Protein AF-A0A4Q2DBH5-F1 (afdb_monomer_lite)

Radius of gyration: 25.38 Å; chains: 1; bounding box: 57×53×92 Å

pLDDT: mean 76.86, std 16.26, range [38.44, 97.62]

Secondary structure (DSSP, 8-state):
-------PPPP-HHHHHHHHHHHHHHHHHHHH---HHHHHHHHHHHHHHHHHHHHH---S-HHHHHHHHHHHHHHHHHHIIIIIIHHHHS-HHHH-----------------------------------TTTS-HHHHHHHHHHHHHSS--TT------PPP-SHHHHHHHHHHHHHHHHHHHHHHHHHHHHHHHHHHHHHSSS--SHHHHHHHHHHHHHHHHHHHHHHHHTT----HHHHHHHHHHHHHHHHHHHHHHHHHHHHHTTTTTTT----HHHHHHHHHGGGTTT--

Sequence (295 aa):
MPTMKNERIPTNDNLQIPIVVSILVLSILGLAVRPPLLRKVIFATILFLSYFWLWKTQSDNLVKDYSLGLWVATNVFCLNDFVGLCAWDGDVQKAVARKRKSKKVTGRNGRGEHERKEEDGKEGLEEKEEIWIQPFASRLRWAFELWNAKRGVGWEHEAFLAPNEEKDILNARHKAVRAFINLYTAFFISATIHYLGDYAVLKDWTGGSMIFFMLQPVAITFEILVLRIVRATGIRVPRWLAKAAGYTWVLVWFTATLPTWVEPVVRAGFMEDGWHGPVVLWFAEKLRPAAAKWE

Structure (mmCIF, N/CA/C/O backbone):
data_AF-A0A4Q2DBH5-F1
#
_entry.id   AF-A0A4Q2DBH5-F1
#
loop_
_atom_site.group_PDB
_atom_site.id
_atom_site.type_symbol
_atom_site.label_atom_id
_atom_site.label_alt_id
_atom_site.label_comp_id
_atom_site.label_asym_id
_atom_site.label_entity_id
_atom_site.label_seq_id
_atom_site.pdbx_PDB_ins_code
_atom_site.Cartn_x
_atom_site.Cartn_y
_atom_site.Cartn_z
_atom_site.occupancy
_atom_site.B_iso_or_equiv
_atom_site.auth_seq_id
_atom_site.auth_comp_id
_atom_site.auth_asym_id
_atom_site.auth_atom_id
_atom_site.pdbx_PDB_model_num
ATOM 1 N N . MET A 1 1 ? 7.885 -1.831 -39.463 1.00 43.72 1 MET A N 1
ATOM 2 C CA . MET A 1 1 ? 8.075 -0.544 -38.760 1.00 43.72 1 MET A CA 1
ATOM 3 C C . MET A 1 1 ? 9.535 -0.436 -38.352 1.00 43.72 1 MET A C 1
ATOM 5 O O . MET A 1 1 ? 10.063 -1.443 -37.893 1.00 43.72 1 MET A O 1
ATOM 9 N N . PRO A 1 2 ? 10.203 0.710 -38.549 1.00 43.25 2 PRO A N 1
ATOM 10 C CA . PRO A 1 2 ? 11.578 0.886 -38.106 1.00 43.25 2 PRO A CA 1
ATOM 11 C C . PRO A 1 2 ? 11.598 0.874 -36.578 1.00 43.25 2 PRO A C 1
ATOM 13 O O . PRO A 1 2 ? 10.925 1.679 -35.938 1.00 43.25 2 PRO A O 1
ATOM 16 N N . THR A 1 3 ? 12.354 -0.047 -35.993 1.00 51.03 3 THR A N 1
ATOM 17 C CA . THR A 1 3 ? 12.680 -0.027 -34.569 1.00 51.03 3 THR A CA 1
ATOM 18 C C . THR A 1 3 ? 13.490 1.239 -34.312 1.00 51.03 3 THR A C 1
ATOM 20 O O . THR A 1 3 ? 14.664 1.294 -34.690 1.00 51.03 3 THR A O 1
ATOM 23 N N . MET A 1 4 ? 12.879 2.278 -33.730 1.00 44.59 4 MET A N 1
ATOM 24 C CA . MET A 1 4 ? 13.653 3.395 -33.191 1.00 44.59 4 MET A CA 1
ATOM 25 C C . MET A 1 4 ? 14.650 2.794 -32.204 1.00 44.59 4 MET A C 1
ATOM 27 O O . MET A 1 4 ? 14.257 2.264 -31.164 1.00 44.59 4 MET A O 1
ATOM 31 N N . LYS A 1 5 ? 15.938 2.826 -32.556 1.00 54.00 5 LYS A N 1
ATOM 32 C CA . LYS A 1 5 ? 17.011 2.552 -31.607 1.00 54.00 5 LYS A CA 1
ATOM 33 C C . LYS A 1 5 ? 16.954 3.685 -30.598 1.00 54.00 5 LYS A C 1
ATOM 35 O O . LYS A 1 5 ? 17.452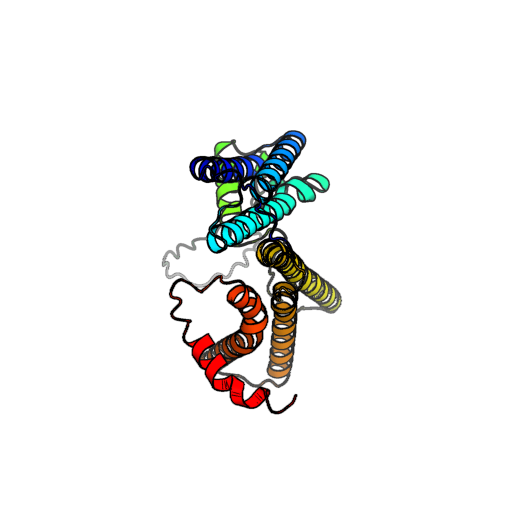 4.774 -30.850 1.00 54.00 5 LYS A O 1
ATOM 40 N N . ASN A 1 6 ? 16.224 3.445 -29.519 1.00 60.66 6 ASN A N 1
ATOM 41 C CA . ASN A 1 6 ? 16.123 4.366 -28.410 1.00 60.66 6 ASN A CA 1
ATOM 42 C C . ASN A 1 6 ? 17.529 4.414 -27.803 1.00 60.66 6 ASN A C 1
ATOM 44 O O . ASN A 1 6 ? 17.948 3.445 -27.169 1.00 60.66 6 ASN A O 1
ATOM 48 N N . GLU A 1 7 ? 18.284 5.477 -28.085 1.00 60.31 7 GLU A N 1
ATOM 49 C CA . GLU A 1 7 ? 19.565 5.762 -27.436 1.00 60.31 7 GLU A CA 1
ATOM 50 C C . GLU A 1 7 ? 19.284 6.039 -25.957 1.00 60.31 7 GLU A C 1
ATOM 52 O O . GLU A 1 7 ? 19.167 7.178 -25.506 1.00 60.31 7 GLU A O 1
ATOM 57 N N . ARG A 1 8 ? 19.080 4.965 -25.191 1.00 60.94 8 ARG A N 1
ATOM 58 C CA . ARG A 1 8 ? 18.978 5.049 -23.743 1.00 60.94 8 ARG A CA 1
ATOM 59 C C . ARG A 1 8 ? 20.362 5.385 -23.216 1.00 60.94 8 ARG A C 1
ATOM 61 O O . ARG A 1 8 ? 21.328 4.666 -23.459 1.00 60.94 8 ARG A O 1
ATOM 68 N N . ILE A 1 9 ? 20.438 6.508 -22.511 1.00 65.69 9 ILE A N 1
ATOM 69 C CA . ILE A 1 9 ? 21.620 6.899 -21.749 1.00 65.69 9 ILE A CA 1
ATOM 70 C C . ILE A 1 9 ? 21.913 5.749 -20.774 1.00 65.69 9 ILE A C 1
ATOM 72 O O . ILE A 1 9 ? 20.991 5.351 -20.056 1.00 65.69 9 ILE A O 1
ATOM 76 N N . PRO A 1 10 ? 23.143 5.204 -20.739 1.00 67.12 10 PRO A N 1
ATOM 77 C CA . PRO A 1 10 ? 23.483 4.115 -19.835 1.00 67.12 10 PRO A CA 1
ATOM 78 C C . PRO A 1 10 ? 23.146 4.522 -18.402 1.00 67.12 10 PRO A C 1
ATOM 80 O O . PRO A 1 10 ? 23.590 5.567 -17.913 1.00 67.12 10 PRO A O 1
ATOM 83 N N . THR A 1 11 ? 22.319 3.718 -17.738 1.00 65.38 11 THR A N 1
ATOM 84 C CA . THR A 1 11 ? 21.906 4.006 -16.371 1.00 65.38 11 THR A CA 1
ATOM 85 C C . THR A 1 11 ? 23.089 3.926 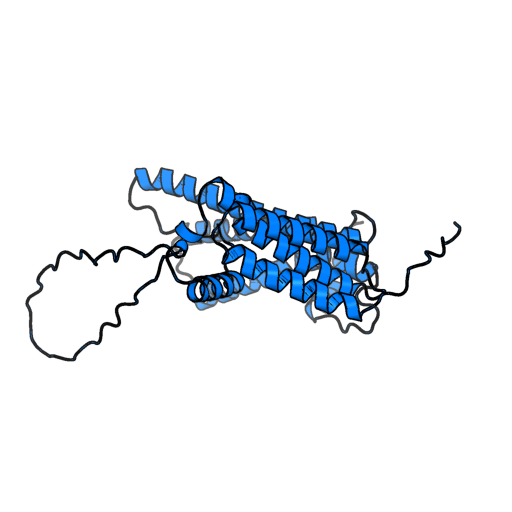-15.434 1.00 65.38 11 THR A C 1
ATOM 87 O O . THR A 1 11 ? 23.723 2.885 -15.284 1.00 65.38 11 THR A O 1
ATOM 90 N N . ASN A 1 12 ? 23.361 5.032 -14.749 1.00 77.31 12 ASN A N 1
ATOM 91 C CA . ASN A 1 12 ? 24.286 5.027 -13.634 1.00 77.31 12 ASN A CA 1
ATOM 92 C C . ASN A 1 12 ? 23.566 4.442 -12.413 1.00 77.31 12 ASN A C 1
ATOM 94 O O . ASN A 1 12 ? 22.934 5.177 -11.650 1.00 77.31 12 ASN A O 1
ATOM 98 N N . ASP A 1 13 ? 23.656 3.123 -12.232 1.00 78.06 13 ASP A N 1
ATOM 99 C CA . ASP A 1 13 ? 23.094 2.413 -11.073 1.00 78.06 13 ASP A CA 1
ATOM 100 C C . ASP A 1 13 ? 23.518 3.041 -9.733 1.00 78.06 13 ASP A C 1
ATOM 102 O O . ASP A 1 13 ? 22.760 3.015 -8.760 1.00 78.06 13 ASP A O 1
ATOM 106 N N . ASN A 1 14 ? 24.681 3.704 -9.694 1.00 83.56 14 ASN A N 1
ATOM 107 C CA . ASN A 1 14 ? 25.170 4.393 -8.501 1.00 83.56 14 ASN A CA 1
ATOM 108 C C . ASN A 1 14 ? 24.299 5.588 -8.084 1.00 83.56 14 ASN A C 1
ATOM 110 O O . ASN A 1 14 ? 24.391 6.023 -6.939 1.00 83.56 14 ASN A O 1
ATOM 114 N N . LEU A 1 15 ? 23.455 6.131 -8.972 1.00 85.69 15 LEU A N 1
ATOM 115 C CA . LEU A 1 15 ? 22.587 7.270 -8.657 1.00 85.69 15 LEU A CA 1
ATOM 116 C C . LEU A 1 15 ? 21.257 6.846 -8.013 1.00 85.69 15 LEU A C 1
ATOM 118 O O . LEU A 1 15 ? 20.643 7.635 -7.295 1.00 85.69 15 LEU A O 1
ATOM 122 N N . GLN A 1 16 ? 20.818 5.599 -8.210 1.00 84.62 16 GLN A N 1
ATOM 123 C CA . GLN A 1 16 ? 19.524 5.140 -7.699 1.00 84.62 16 GLN A CA 1
ATOM 124 C C . GLN A 1 16 ? 19.503 5.050 -6.166 1.00 84.62 16 GLN A C 1
ATOM 126 O O . GLN A 1 16 ? 18.556 5.524 -5.538 1.00 84.62 16 GLN A O 1
ATOM 131 N N . ILE A 1 17 ? 20.556 4.496 -5.554 1.00 87.31 17 ILE A N 1
ATOM 132 C CA . ILE A 1 17 ? 20.636 4.327 -4.093 1.00 87.31 17 ILE A CA 1
ATOM 133 C C . ILE A 1 17 ? 20.592 5.688 -3.364 1.00 87.31 17 ILE A C 1
ATOM 135 O O . ILE A 1 17 ? 19.747 5.847 -2.480 1.00 87.31 17 ILE A O 1
ATOM 139 N N . PRO A 1 18 ? 21.409 6.701 -3.727 1.00 91.94 18 PRO A N 1
ATOM 140 C CA . PRO A 1 18 ? 21.346 8.025 -3.107 1.00 91.94 18 PRO A CA 1
ATOM 141 C C . PRO A 1 18 ? 19.975 8.696 -3.205 1.00 91.94 18 PRO A C 1
ATOM 143 O O . PRO A 1 18 ? 19.539 9.325 -2.240 1.00 91.94 18 PRO A O 1
ATOM 146 N N . ILE A 1 19 ? 19.277 8.559 -4.338 1.00 90.06 19 ILE A N 1
ATOM 147 C CA . ILE A 1 19 ? 17.936 9.133 -4.508 1.00 90.06 19 ILE A CA 1
ATOM 148 C C . ILE A 1 19 ? 16.941 8.464 -3.554 1.00 90.06 19 ILE A C 1
ATOM 150 O O . ILE A 1 19 ? 16.236 9.164 -2.828 1.00 90.06 19 ILE A O 1
ATOM 154 N N . VAL A 1 20 ? 16.922 7.128 -3.497 1.00 89.62 20 VAL A N 1
ATOM 155 C CA . VAL A 1 20 ? 16.036 6.368 -2.596 1.00 89.62 20 VAL A CA 1
ATOM 156 C C . VAL A 1 20 ? 16.297 6.732 -1.133 1.00 89.62 20 VAL A C 1
ATOM 158 O O . VAL A 1 20 ? 15.360 7.017 -0.385 1.00 89.62 20 VAL A O 1
ATOM 161 N N . VAL A 1 21 ? 17.569 6.800 -0.729 1.00 91.50 21 VAL A N 1
ATOM 162 C CA . VAL A 1 21 ? 17.959 7.210 0.629 1.00 91.50 21 VAL A CA 1
ATOM 163 C C . VAL A 1 21 ? 17.516 8.646 0.917 1.00 91.50 21 VAL A C 1
ATOM 165 O O . VAL A 1 21 ? 16.992 8.916 1.996 1.00 91.50 21 VAL A O 1
ATOM 168 N N . SER A 1 22 ? 17.658 9.559 -0.048 1.00 94.19 22 SER A N 1
ATOM 169 C CA . SER A 1 22 ? 17.229 10.956 0.099 1.00 94.19 22 SER A CA 1
ATOM 170 C C . SER A 1 22 ? 15.719 11.065 0.282 1.00 94.19 22 SER A C 1
ATOM 172 O O . SER A 1 22 ? 15.269 11.764 1.186 1.00 94.19 22 SER A O 1
ATOM 174 N N . ILE A 1 23 ? 14.937 10.337 -0.522 1.00 93.31 23 ILE A N 1
ATOM 175 C CA . ILE A 1 23 ? 13.478 10.264 -0.381 1.00 93.31 23 ILE A CA 1
ATOM 176 C C . ILE A 1 23 ? 13.120 9.761 1.018 1.00 93.31 23 ILE A C 1
ATOM 178 O O . ILE A 1 23 ? 12.336 10.413 1.703 1.00 93.31 23 ILE A O 1
ATOM 182 N N . LEU A 1 24 ? 13.730 8.671 1.491 1.00 92.31 24 LEU A N 1
ATOM 183 C CA . LEU A 1 24 ? 13.445 8.109 2.815 1.00 92.31 24 LEU A CA 1
ATOM 184 C C . LEU A 1 24 ? 13.775 9.090 3.953 1.00 92.31 24 LEU A C 1
ATOM 186 O O . LEU A 1 24 ? 12.965 9.300 4.857 1.00 92.31 24 LEU A O 1
ATOM 190 N N . VAL A 1 25 ? 14.949 9.722 3.906 1.00 93.44 25 VAL A N 1
ATOM 191 C CA . VAL A 1 25 ? 15.373 10.699 4.920 1.00 93.44 25 VAL A CA 1
ATOM 192 C C . VAL A 1 25 ? 14.436 11.904 4.929 1.00 93.44 25 VAL A C 1
ATOM 194 O O . VAL A 1 25 ? 13.960 12.305 5.993 1.00 93.44 25 VAL A O 1
ATOM 197 N N . LEU A 1 26 ? 14.114 12.452 3.755 1.00 94.00 26 LEU A N 1
ATOM 198 C CA . LEU A 1 26 ? 13.174 13.562 3.620 1.00 94.00 26 LEU A CA 1
ATOM 199 C C . LEU A 1 26 ? 11.767 13.175 4.090 1.00 94.00 26 LEU A C 1
ATOM 201 O O . LEU A 1 26 ? 11.099 13.999 4.707 1.00 94.00 26 LEU A O 1
ATOM 205 N N . SER A 1 27 ? 11.341 11.929 3.873 1.00 91.81 27 SER A N 1
ATOM 206 C CA . SER A 1 27 ? 10.055 11.403 4.346 1.00 91.81 27 SER A CA 1
ATOM 207 C C . SER A 1 27 ? 9.958 11.483 5.870 1.00 91.81 27 SER A C 1
ATOM 209 O O . SER A 1 27 ? 9.033 12.082 6.418 1.00 91.81 27 SER A O 1
ATOM 211 N N . ILE A 1 28 ? 10.963 10.948 6.569 1.00 91.44 28 ILE A N 1
ATOM 212 C CA . ILE A 1 28 ? 11.016 10.943 8.037 1.00 91.44 28 ILE A CA 1
ATOM 213 C C . ILE A 1 28 ? 11.153 12.376 8.581 1.00 91.44 28 ILE A C 1
ATOM 215 O O . ILE A 1 28 ? 10.485 12.746 9.550 1.00 91.44 28 ILE A O 1
ATOM 219 N N . LEU A 1 29 ? 11.978 13.214 7.944 1.00 92.62 29 LEU A N 1
ATOM 220 C CA . LEU A 1 29 ? 12.131 14.622 8.322 1.00 92.62 29 LEU A CA 1
ATOM 221 C C . LEU A 1 29 ? 10.833 15.414 8.128 1.00 92.62 29 LEU A C 1
ATOM 223 O O . LEU A 1 29 ? 10.458 16.186 9.011 1.00 92.62 29 LEU A O 1
ATOM 227 N N . GLY A 1 30 ? 10.118 15.195 7.024 1.00 89.44 30 GLY A N 1
ATOM 228 C CA . GLY A 1 30 ? 8.836 15.836 6.729 1.00 89.44 30 GLY A CA 1
ATOM 229 C C . GLY A 1 30 ? 7.778 15.565 7.799 1.00 89.44 30 GLY A C 1
ATOM 230 O O . GLY A 1 30 ? 6.970 16.437 8.102 1.00 89.44 30 GLY A O 1
ATOM 231 N N . LEU A 1 31 ? 7.829 14.405 8.452 1.00 88.25 31 LEU A N 1
ATOM 232 C CA . LEU A 1 31 ? 6.955 14.084 9.583 1.00 88.25 31 LEU A CA 1
ATOM 233 C C . LEU A 1 31 ? 7.391 14.775 10.890 1.00 88.25 31 LEU A C 1
ATOM 235 O O . LEU A 1 31 ? 6.548 15.169 11.696 1.00 88.25 31 LEU A O 1
ATOM 239 N N . ALA A 1 32 ? 8.697 14.942 11.117 1.00 89.50 32 ALA A N 1
ATOM 240 C CA . ALA A 1 32 ? 9.249 15.446 12.380 1.00 89.50 32 ALA A CA 1
ATOM 241 C C . ALA A 1 32 ? 9.340 16.986 12.475 1.00 89.50 32 ALA A C 1
ATOM 243 O O . ALA A 1 32 ? 9.436 17.548 13.576 1.00 89.50 32 ALA A O 1
ATOM 244 N N . VAL A 1 33 ? 9.351 17.686 11.341 1.00 91.38 33 VAL A N 1
ATOM 245 C CA . VAL A 1 33 ? 9.524 19.143 11.257 1.00 91.38 33 VAL A CA 1
ATOM 246 C C . VAL A 1 33 ? 8.259 19.896 11.699 1.00 91.38 33 VAL A C 1
ATOM 248 O O . VAL A 1 33 ? 7.149 19.551 11.306 1.00 91.38 33 VAL A O 1
ATOM 251 N N . ARG A 1 34 ? 8.423 20.958 12.508 1.00 86.62 34 ARG A N 1
ATOM 252 C CA . ARG A 1 34 ? 7.299 21.759 13.040 1.00 86.62 34 ARG A CA 1
ATOM 253 C C . ARG A 1 34 ? 6.656 22.673 11.992 1.00 86.62 34 ARG A C 1
ATOM 255 O O . ARG A 1 34 ? 5.440 22.579 11.809 1.00 86.62 34 ARG A O 1
ATOM 262 N N . PRO A 1 35 ? 7.407 23.571 11.312 1.00 88.00 35 PRO A N 1
ATOM 263 C CA . PRO A 1 35 ? 6.766 24.583 10.488 1.00 88.00 35 PRO A CA 1
ATOM 264 C C . PRO A 1 35 ? 5.991 23.920 9.342 1.00 88.00 35 PRO A C 1
ATOM 266 O O . PRO A 1 35 ? 6.586 23.164 8.566 1.00 88.00 35 PRO A O 1
ATOM 269 N N . PRO A 1 36 ? 4.680 24.183 9.206 1.00 84.94 36 PRO A N 1
ATOM 270 C CA . PRO A 1 36 ? 3.864 23.572 8.159 1.00 84.94 36 PRO A CA 1
ATOM 271 C C . PRO A 1 36 ? 4.355 23.954 6.757 1.00 84.94 36 PRO A C 1
ATOM 273 O O . PRO A 1 36 ? 4.277 23.149 5.835 1.00 84.94 36 PRO A O 1
ATOM 276 N N . LEU A 1 37 ? 4.938 25.146 6.595 1.00 88.56 37 LEU A N 1
ATOM 277 C CA . LEU A 1 37 ? 5.540 25.557 5.328 1.00 88.56 37 LEU A CA 1
ATOM 278 C C . LEU A 1 37 ? 6.749 24.686 4.953 1.00 88.56 37 LEU A C 1
ATOM 280 O O . LEU A 1 37 ? 6.839 24.223 3.820 1.00 88.56 37 LEU A O 1
ATOM 284 N N . LEU A 1 38 ? 7.649 24.412 5.904 1.00 90.31 38 LEU A N 1
ATOM 285 C CA . LEU A 1 38 ? 8.842 23.600 5.644 1.00 90.31 38 LEU A CA 1
ATOM 286 C C . LEU A 1 38 ? 8.468 22.155 5.291 1.00 90.31 38 LEU A C 1
ATOM 288 O O . LEU A 1 38 ? 9.082 21.554 4.418 1.00 90.31 38 LEU A O 1
ATOM 292 N N . ARG A 1 39 ? 7.402 21.630 5.899 1.00 89.06 39 ARG A N 1
ATOM 293 C CA . ARG A 1 39 ? 6.802 20.343 5.534 1.00 89.06 39 ARG A CA 1
ATOM 294 C C . ARG A 1 39 ? 6.350 20.290 4.072 1.00 89.06 39 ARG A C 1
ATOM 296 O O . ARG A 1 39 ? 6.704 19.350 3.367 1.00 89.06 39 ARG A O 1
ATOM 303 N N . LYS A 1 40 ? 5.652 21.324 3.593 1.00 88.25 40 LYS A N 1
ATOM 304 C CA . LYS A 1 40 ? 5.228 21.434 2.184 1.00 88.25 40 LYS A CA 1
ATOM 305 C C . LYS A 1 40 ? 6.417 21.507 1.227 1.00 88.25 40 LYS A C 1
ATOM 307 O O . LYS A 1 40 ? 6.397 20.852 0.191 1.00 88.25 40 LYS A O 1
ATOM 312 N N . VAL A 1 41 ? 7.462 22.255 1.589 1.00 93.00 41 VAL A N 1
ATOM 313 C CA . VAL A 1 41 ? 8.702 22.328 0.798 1.00 93.00 41 VAL A CA 1
ATOM 314 C C . VAL A 1 41 ? 9.378 20.959 0.727 1.00 93.00 41 VAL A C 1
ATOM 316 O O . VAL A 1 41 ? 9.708 20.505 -0.363 1.00 93.00 41 VAL A O 1
ATOM 319 N N . ILE A 1 42 ? 9.523 20.265 1.861 1.00 92.06 42 ILE A N 1
ATOM 320 C CA . ILE A 1 42 ? 10.075 18.903 1.905 1.00 92.06 42 ILE A CA 1
ATOM 321 C C . ILE A 1 42 ? 9.251 17.958 1.019 1.00 92.06 42 ILE A C 1
ATOM 323 O O . ILE A 1 42 ? 9.824 17.213 0.228 1.00 92.06 42 ILE A O 1
ATOM 327 N N . PHE A 1 43 ? 7.920 18.017 1.097 1.00 92.44 43 PHE A N 1
ATOM 328 C CA . PHE A 1 43 ? 7.042 17.191 0.269 1.00 92.44 43 PHE A CA 1
ATOM 329 C C . PHE A 1 43 ? 7.189 17.486 -1.230 1.00 92.44 43 PHE A C 1
ATOM 331 O O . PHE A 1 43 ? 7.315 16.555 -2.023 1.00 92.44 43 PHE A O 1
ATOM 338 N N . ALA A 1 44 ? 7.251 18.760 -1.627 1.00 93.06 44 ALA A N 1
ATOM 339 C CA . ALA A 1 44 ? 7.497 19.147 -3.015 1.00 93.06 44 ALA A CA 1
ATOM 340 C C . ALA A 1 44 ? 8.849 18.615 -3.529 1.00 93.06 44 ALA A C 1
ATOM 342 O O . ALA A 1 44 ? 8.925 18.106 -4.647 1.00 93.06 44 ALA A O 1
ATOM 343 N N . THR A 1 45 ? 9.896 18.650 -2.697 1.00 94.19 45 THR A N 1
ATOM 344 C CA . THR A 1 45 ? 11.201 18.052 -3.021 1.00 94.19 45 THR A CA 1
ATOM 345 C C . THR A 1 45 ? 11.099 16.539 -3.213 1.00 94.19 45 THR A C 1
ATOM 347 O O . THR A 1 45 ? 11.665 16.005 -4.164 1.00 94.19 45 THR A O 1
ATOM 350 N N . ILE A 1 46 ? 10.351 15.836 -2.356 1.00 93.56 46 ILE A N 1
ATOM 351 C CA . ILE A 1 46 ? 10.125 14.389 -2.493 1.00 93.56 46 ILE A CA 1
ATOM 352 C C . ILE A 1 46 ? 9.387 14.074 -3.796 1.00 93.56 46 ILE A C 1
ATOM 354 O O . ILE A 1 46 ? 9.800 13.160 -4.508 1.00 93.56 46 ILE A O 1
ATOM 358 N N . LEU A 1 47 ? 8.349 14.840 -4.147 1.00 92.12 47 LEU A N 1
ATOM 359 C CA . LEU A 1 47 ? 7.631 14.684 -5.416 1.00 92.12 47 LEU A CA 1
ATOM 360 C C . LEU A 1 47 ? 8.552 14.888 -6.619 1.00 92.12 47 LEU A C 1
ATOM 362 O O . LEU A 1 47 ? 8.525 14.089 -7.552 1.00 92.12 47 LEU A O 1
ATOM 366 N N . PHE A 1 48 ? 9.396 15.920 -6.583 1.00 94.25 48 PHE A N 1
ATOM 367 C CA . PHE A 1 48 ? 10.358 16.181 -7.646 1.00 94.25 48 PHE A CA 1
ATOM 368 C C . PHE A 1 48 ? 11.372 15.040 -7.801 1.00 94.25 48 PHE A C 1
ATOM 370 O O . PHE A 1 48 ? 11.571 14.555 -8.913 1.00 94.25 48 PHE A O 1
ATOM 377 N N . LEU A 1 49 ? 11.973 14.567 -6.701 1.00 93.00 49 LEU A N 1
ATOM 378 C CA . LEU A 1 49 ? 12.913 13.439 -6.722 1.00 93.00 49 LEU A CA 1
ATOM 379 C C . LEU A 1 49 ? 12.245 12.153 -7.219 1.00 93.00 49 LEU A C 1
ATOM 381 O O . LEU A 1 49 ? 12.825 11.433 -8.027 1.00 93.00 49 LEU A O 1
ATOM 385 N N . SER A 1 50 ? 11.011 11.904 -6.782 1.00 91.25 50 SER A N 1
ATOM 386 C CA . SER A 1 50 ? 10.198 10.763 -7.209 1.00 91.25 50 SER A CA 1
ATOM 387 C C . SER A 1 50 ? 9.928 10.804 -8.714 1.00 91.25 50 SER A C 1
ATOM 389 O O . SER A 1 50 ? 10.162 9.821 -9.412 1.00 91.25 50 SER A O 1
ATOM 391 N N . TYR A 1 51 ? 9.500 11.959 -9.230 1.00 90.50 51 TYR A N 1
ATOM 392 C CA . TYR A 1 51 ? 9.272 12.180 -10.659 1.00 90.50 51 TYR A CA 1
ATOM 393 C C . TYR A 1 51 ? 10.557 12.015 -11.475 1.00 90.50 51 TYR A C 1
ATOM 395 O O . TYR A 1 51 ? 10.569 11.299 -12.478 1.00 90.50 51 TYR A O 1
ATOM 403 N N . PHE A 1 52 ? 11.641 12.666 -11.041 1.00 89.50 52 PHE A N 1
ATOM 404 C CA . PHE A 1 52 ? 12.936 12.589 -11.707 1.00 89.50 52 PHE A CA 1
ATOM 405 C C . PHE A 1 52 ? 13.394 11.138 -11.812 1.00 89.50 52 PHE A C 1
ATOM 407 O O . PHE A 1 52 ? 13.784 10.686 -12.881 1.00 89.50 52 PHE A O 1
ATOM 414 N N . TRP A 1 53 ? 13.285 10.385 -10.727 1.00 85.75 53 TRP A N 1
ATOM 415 C CA . TRP A 1 53 ? 13.715 9.000 -10.690 1.00 85.75 53 TRP A CA 1
ATOM 416 C C . TRP A 1 53 ? 12.873 8.090 -11.591 1.00 85.75 53 TRP A C 1
ATOM 418 O O . TRP A 1 53 ? 13.433 7.407 -12.454 1.00 85.75 53 TRP A O 1
ATOM 428 N N . LEU A 1 54 ? 11.541 8.161 -11.480 1.00 83.81 54 LEU A N 1
ATOM 429 C CA . LEU A 1 54 ? 10.610 7.369 -12.294 1.00 83.81 54 LEU A CA 1
ATOM 430 C C . LEU A 1 54 ? 10.820 7.561 -13.802 1.00 83.81 54 LEU A C 1
ATOM 432 O O . LEU A 1 54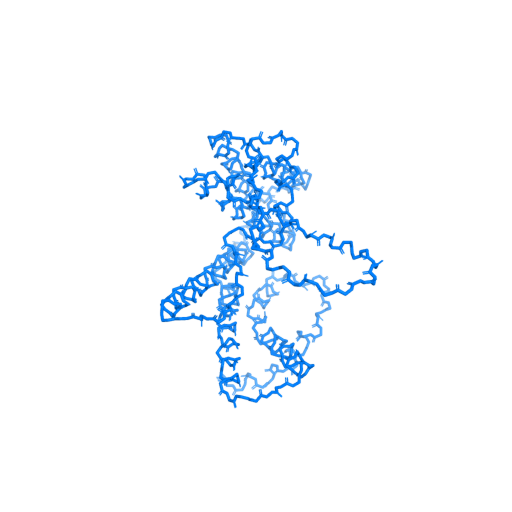 ? 10.628 6.618 -14.570 1.00 83.81 54 LEU A O 1
ATOM 436 N N . TRP A 1 55 ? 11.222 8.763 -14.231 1.00 83.56 55 TRP A N 1
ATOM 437 C CA . TRP A 1 55 ? 11.345 9.091 -15.654 1.00 83.56 55 TRP A CA 1
ATOM 438 C C . TRP A 1 55 ? 12.761 9.210 -16.200 1.00 83.56 55 TRP A C 1
ATOM 440 O O . TRP A 1 55 ? 12.935 9.138 -17.416 1.00 83.56 55 TRP A O 1
ATOM 450 N N . LYS A 1 56 ? 13.772 9.421 -15.356 1.00 84.75 56 LYS A N 1
ATOM 451 C CA . LYS A 1 56 ? 15.157 9.658 -15.799 1.00 84.75 56 LYS A CA 1
ATOM 452 C C . LYS A 1 56 ? 16.144 8.589 -15.352 1.00 84.75 56 LYS A C 1
ATOM 454 O O . LYS A 1 56 ? 17.290 8.648 -15.780 1.00 84.75 56 LYS A O 1
ATOM 459 N N . THR A 1 57 ? 15.730 7.620 -14.533 1.00 82.00 57 THR A N 1
ATOM 460 C CA . THR A 1 57 ? 16.641 6.587 -13.999 1.00 82.00 57 THR A CA 1
ATOM 461 C C . THR A 1 57 ? 16.167 5.147 -14.220 1.00 82.00 57 THR A C 1
ATOM 463 O O . THR A 1 57 ? 16.611 4.249 -13.506 1.00 82.00 57 THR A O 1
ATOM 466 N N . GLN A 1 58 ? 15.289 4.933 -15.207 1.00 80.81 58 GLN A N 1
ATOM 467 C CA . GLN A 1 58 ? 14.815 3.602 -15.616 1.00 80.81 58 GLN A CA 1
ATOM 468 C C . GLN A 1 58 ? 15.980 2.741 -16.091 1.00 80.81 58 GLN A C 1
ATOM 470 O O . GLN A 1 58 ? 16.692 3.157 -17.004 1.00 80.81 58 GLN A O 1
ATOM 475 N N . SER A 1 59 ? 16.165 1.579 -15.473 1.00 82.44 59 SER A N 1
ATOM 476 C CA . SER A 1 59 ? 17.187 0.602 -15.840 1.00 82.44 59 SER A CA 1
ATOM 477 C C . SER A 1 59 ? 16.692 -0.351 -16.930 1.00 82.44 59 SER A C 1
ATOM 479 O O . SER A 1 59 ? 15.522 -0.354 -17.308 1.00 82.44 59 SER A O 1
ATOM 481 N N . ASP A 1 60 ? 17.583 -1.202 -17.435 1.00 82.12 60 ASP A N 1
ATOM 482 C CA . ASP A 1 60 ? 17.184 -2.305 -18.319 1.00 82.12 60 ASP A CA 1
ATOM 483 C C . ASP A 1 60 ? 16.567 -3.485 -17.537 1.00 82.12 60 ASP A C 1
ATOM 485 O O . ASP A 1 60 ? 16.133 -4.469 -18.131 1.00 82.12 60 ASP A O 1
ATOM 489 N N . ASN A 1 61 ? 16.487 -3.392 -16.202 1.00 82.88 61 ASN A N 1
ATOM 490 C CA . ASN A 1 61 ? 15.851 -4.393 -15.353 1.00 82.88 61 ASN A CA 1
ATOM 491 C C . ASN A 1 61 ? 14.420 -3.965 -14.987 1.00 82.88 61 ASN A C 1
ATOM 493 O O . ASN A 1 61 ? 14.183 -3.202 -14.048 1.00 82.88 61 ASN A O 1
ATOM 497 N N . LEU A 1 62 ? 13.454 -4.521 -15.714 1.00 77.44 62 LEU A N 1
ATOM 498 C CA . LEU A 1 62 ? 12.028 -4.226 -15.574 1.00 77.44 62 LEU A CA 1
ATOM 499 C C . LEU A 1 62 ? 11.478 -4.517 -14.167 1.00 77.44 62 LEU A C 1
ATOM 501 O O . LEU A 1 62 ? 10.676 -3.748 -13.634 1.00 77.44 62 LEU A O 1
ATOM 505 N N . VAL A 1 63 ? 11.928 -5.615 -13.550 1.00 77.38 63 VAL A N 1
ATOM 506 C CA . VAL A 1 63 ? 11.495 -6.043 -12.209 1.00 77.38 63 VAL A CA 1
ATOM 507 C C . VAL A 1 63 ? 11.941 -5.058 -11.147 1.00 77.38 63 VAL A C 1
ATOM 509 O O . VAL A 1 63 ? 11.158 -4.664 -10.271 1.00 77.38 63 VAL A O 1
ATOM 512 N N . LYS A 1 64 ? 13.205 -4.649 -11.248 1.00 81.75 64 LYS A N 1
ATOM 513 C CA . LYS A 1 64 ? 13.810 -3.634 -10.401 1.00 81.75 64 LYS A CA 1
ATOM 514 C C . LYS A 1 64 ? 13.023 -2.337 -10.538 1.00 81.75 64 LYS A C 1
ATOM 516 O O . LYS A 1 64 ? 12.520 -1.862 -9.527 1.00 81.75 64 LYS A O 1
ATOM 521 N N . ASP A 1 65 ? 12.825 -1.837 -11.755 1.00 81.12 65 ASP A N 1
ATOM 522 C CA . ASP A 1 65 ? 12.123 -0.578 -12.027 1.00 81.12 65 ASP A CA 1
ATOM 523 C C . ASP A 1 65 ? 10.666 -0.571 -11.538 1.00 81.12 65 ASP A C 1
ATOM 525 O O . ASP A 1 65 ? 10.230 0.406 -10.928 1.00 81.12 65 ASP A O 1
ATOM 529 N N . TYR A 1 66 ? 9.921 -1.664 -11.733 1.00 78.38 66 TYR A N 1
ATOM 530 C CA . TYR A 1 66 ? 8.549 -1.791 -11.230 1.00 78.38 66 TYR A CA 1
ATOM 531 C C . TYR A 1 66 ? 8.497 -1.764 -9.700 1.00 78.38 66 TYR A C 1
ATOM 533 O O . TYR A 1 66 ? 7.740 -0.992 -9.109 1.00 78.38 66 TYR A O 1
ATOM 541 N N . SER A 1 67 ? 9.329 -2.581 -9.046 1.00 80.75 67 SER A N 1
ATOM 542 C CA . SER A 1 67 ? 9.379 -2.676 -7.579 1.00 80.75 67 SER A CA 1
ATOM 543 C C . SER A 1 67 ? 9.752 -1.336 -6.949 1.00 80.75 67 SER A C 1
ATOM 545 O O . SER A 1 67 ? 9.175 -0.899 -5.952 1.00 80.75 67 SER A O 1
ATOM 547 N N . LEU A 1 68 ? 10.711 -0.668 -7.577 1.00 81.50 68 LEU A N 1
ATOM 548 C CA . LEU A 1 68 ? 11.179 0.658 -7.237 1.00 81.50 68 LEU A CA 1
ATOM 549 C C . LEU A 1 68 ? 10.071 1.708 -7.415 1.00 81.50 68 LEU A C 1
ATOM 551 O O . LEU A 1 68 ? 9.781 2.455 -6.476 1.00 81.50 68 LEU A O 1
ATOM 555 N N . GLY A 1 69 ? 9.393 1.729 -8.563 1.00 82.12 69 GLY A N 1
ATOM 556 C CA . GLY A 1 69 ? 8.289 2.650 -8.823 1.00 82.12 69 GLY A CA 1
ATOM 557 C C . GLY A 1 69 ? 7.125 2.476 -7.849 1.00 82.12 69 GLY A C 1
ATOM 558 O O . GLY A 1 69 ? 6.605 3.465 -7.325 1.00 82.12 69 GLY A O 1
ATOM 559 N N . LEU A 1 70 ? 6.783 1.229 -7.519 1.00 79.50 70 LEU A N 1
ATOM 560 C CA . LEU A 1 70 ? 5.778 0.901 -6.511 1.00 79.50 70 LEU A CA 1
ATOM 561 C C . LEU A 1 70 ? 6.174 1.417 -5.120 1.00 79.50 70 LEU A C 1
ATOM 563 O O . LEU A 1 70 ? 5.343 1.989 -4.406 1.00 79.50 70 LEU A O 1
ATOM 567 N N . TRP A 1 71 ? 7.444 1.255 -4.739 1.00 85.56 71 TRP A N 1
ATOM 568 C CA . TRP A 1 71 ? 7.964 1.767 -3.473 1.00 85.56 71 TRP A CA 1
ATOM 569 C C . TRP A 1 71 ? 7.870 3.296 -3.406 1.00 85.56 71 TRP A C 1
ATOM 571 O O . TRP A 1 71 ? 7.348 3.828 -2.424 1.00 85.56 71 TRP A O 1
ATOM 581 N N . VAL A 1 72 ? 8.297 4.009 -4.453 1.00 85.69 72 VAL A N 1
ATOM 582 C CA . VAL A 1 72 ? 8.213 5.479 -4.510 1.00 85.69 72 VAL A CA 1
ATOM 583 C C . VAL A 1 72 ? 6.772 5.965 -4.474 1.00 85.69 72 VAL A C 1
ATOM 585 O O . VAL A 1 72 ? 6.460 6.865 -3.695 1.00 85.69 72 VAL A O 1
ATOM 588 N N . ALA A 1 73 ? 5.877 5.354 -5.252 1.00 81.75 73 ALA A N 1
ATOM 589 C CA . ALA A 1 73 ? 4.465 5.707 -5.219 1.00 81.75 73 ALA A CA 1
ATOM 590 C C . ALA A 1 73 ? 3.897 5.525 -3.804 1.00 81.75 73 ALA A C 1
ATOM 592 O O . ALA A 1 73 ? 3.323 6.459 -3.250 1.00 81.75 73 ALA A O 1
ATOM 593 N N . THR A 1 74 ? 4.148 4.376 -3.170 1.00 79.88 74 THR A N 1
ATOM 594 C CA . THR A 1 74 ? 3.713 4.110 -1.789 1.00 79.88 74 THR A CA 1
ATOM 595 C C . THR A 1 74 ? 4.231 5.174 -0.818 1.00 79.88 74 THR A C 1
ATOM 597 O O . THR A 1 74 ? 3.454 5.711 -0.031 1.00 79.88 74 THR A O 1
ATOM 600 N N . ASN A 1 75 ? 5.513 5.548 -0.916 1.00 85.00 75 ASN A N 1
ATOM 601 C CA . ASN A 1 75 ? 6.109 6.611 -0.098 1.00 85.00 75 ASN A CA 1
ATOM 602 C C . ASN A 1 75 ? 5.382 7.950 -0.293 1.00 85.00 75 ASN A C 1
ATOM 604 O O . ASN A 1 75 ? 4.999 8.593 0.683 1.00 85.00 75 ASN A O 1
ATOM 608 N N . VAL A 1 76 ? 5.172 8.361 -1.547 1.00 86.50 76 VAL A N 1
ATOM 609 C CA . VAL A 1 76 ? 4.499 9.621 -1.890 1.00 86.50 76 VAL A CA 1
ATOM 610 C C . VAL A 1 76 ? 3.066 9.641 -1.368 1.00 86.50 76 VAL A C 1
ATOM 612 O O . VAL A 1 76 ? 2.657 10.641 -0.783 1.00 86.50 76 VAL A O 1
ATOM 615 N N . PHE A 1 77 ? 2.314 8.552 -1.529 1.00 80.88 77 PHE A N 1
ATOM 616 C CA . PHE A 1 77 ? 0.936 8.466 -1.043 1.00 80.88 77 PHE A CA 1
ATOM 617 C C . PHE A 1 77 ? 0.861 8.495 0.483 1.00 80.88 77 PHE A C 1
ATOM 619 O O . PHE A 1 77 ? 0.070 9.264 1.029 1.00 80.88 77 PHE A O 1
ATOM 626 N N . CYS A 1 78 ? 1.715 7.730 1.171 1.00 79.88 78 CYS A N 1
ATOM 627 C CA . CYS A 1 78 ? 1.813 7.785 2.627 1.00 79.88 78 CYS A CA 1
ATOM 628 C C . CYS A 1 78 ? 2.126 9.210 3.094 1.00 79.88 78 CYS A C 1
ATOM 630 O O . CYS A 1 78 ? 1.444 9.744 3.960 1.00 79.88 78 CYS A O 1
ATOM 632 N N . LEU A 1 79 ? 3.115 9.869 2.492 1.00 84.12 79 LEU A N 1
ATOM 633 C CA . LEU A 1 79 ? 3.465 11.237 2.861 1.00 84.12 79 LEU A CA 1
ATOM 634 C C . LEU A 1 79 ? 2.403 12.263 2.505 1.00 84.12 79 LEU A C 1
ATOM 636 O O . LEU A 1 79 ? 2.249 13.229 3.243 1.00 84.12 79 LEU A O 1
ATOM 640 N N . ASN A 1 80 ? 1.681 12.091 1.401 1.00 83.62 80 ASN A N 1
ATOM 641 C CA . ASN A 1 80 ? 0.606 13.001 1.036 1.00 83.62 80 ASN A CA 1
ATOM 642 C C . ASN A 1 80 ? -0.466 13.034 2.129 1.00 83.62 80 ASN A C 1
ATOM 644 O O . ASN A 1 80 ? -0.943 14.109 2.476 1.00 83.62 80 ASN A O 1
ATOM 648 N N . ASP A 1 81 ? -0.781 11.884 2.724 1.00 73.56 81 ASP A N 1
ATOM 649 C CA . ASP A 1 81 ? -1.717 11.789 3.844 1.00 73.56 81 ASP A CA 1
ATOM 650 C C . ASP A 1 81 ? -1.233 12.603 5.059 1.00 73.56 81 ASP A C 1
ATOM 652 O O . ASP A 1 81 ? -1.959 13.431 5.608 1.00 73.56 81 ASP A O 1
ATOM 656 N N . PHE A 1 82 ? 0.046 12.473 5.414 1.00 72.12 82 PHE A N 1
ATOM 657 C CA . PHE A 1 82 ? 0.615 13.110 6.605 1.00 72.12 82 PHE A CA 1
ATOM 658 C C . PHE A 1 82 ? 1.021 14.576 6.447 1.00 72.12 82 PHE A C 1
ATOM 660 O O . PHE A 1 82 ? 0.943 15.366 7.390 1.00 72.12 82 PHE A O 1
ATOM 667 N N . VAL A 1 83 ? 1.548 14.916 5.279 1.00 75.38 83 VAL A N 1
ATOM 668 C CA . VAL A 1 83 ? 2.266 16.163 5.013 1.00 75.38 83 VAL A CA 1
ATOM 669 C C . VAL A 1 83 ? 1.461 17.058 4.078 1.00 75.38 83 VAL A C 1
ATOM 671 O O . VAL A 1 83 ? 1.486 18.275 4.240 1.00 75.38 83 VAL A O 1
ATOM 674 N N . GLY A 1 84 ? 0.732 16.469 3.128 1.00 71.00 84 GLY A N 1
ATOM 675 C CA . GLY A 1 84 ? -0.126 17.191 2.191 1.00 71.00 84 GLY A CA 1
ATOM 676 C C . GLY A 1 84 ? -1.489 17.525 2.795 1.00 71.00 84 GLY A C 1
ATOM 677 O O . GLY A 1 84 ? -1.809 18.696 2.992 1.00 71.00 84 GLY A O 1
ATOM 678 N N . LEU A 1 85 ? -2.272 16.491 3.114 1.00 68.12 85 LEU A N 1
ATOM 679 C CA . LEU A 1 85 ? -3.676 16.594 3.518 1.00 68.12 85 LEU A CA 1
ATOM 680 C C . LEU A 1 85 ? -3.830 17.022 4.982 1.00 68.12 85 LEU A C 1
ATOM 682 O O . LEU A 1 85 ? -4.492 18.021 5.260 1.00 68.12 85 LEU A O 1
ATOM 686 N N . CYS A 1 86 ? -3.154 16.348 5.920 1.00 64.69 86 CYS A N 1
ATOM 687 C CA . CYS A 1 86 ? -3.219 16.724 7.339 1.00 64.69 86 CYS A CA 1
ATOM 688 C C . CYS A 1 86 ? -2.666 18.137 7.615 1.00 64.69 86 CYS A C 1
ATOM 690 O O . CYS A 1 86 ? -3.084 18.793 8.561 1.00 64.69 86 CYS A O 1
ATOM 692 N N . ALA A 1 87 ? -1.756 18.666 6.789 1.00 60.19 87 ALA A N 1
ATOM 693 C CA . ALA A 1 87 ? -1.247 20.026 6.989 1.00 60.19 87 ALA A CA 1
ATOM 694 C C . ALA A 1 87 ? -2.302 21.124 6.753 1.00 60.19 87 ALA A C 1
ATOM 696 O O . ALA A 1 87 ? -2.048 22.273 7.121 1.00 60.19 87 ALA A O 1
ATOM 697 N N . TRP A 1 88 ? -3.440 20.796 6.130 1.00 57.22 88 TRP A N 1
ATOM 698 C CA . TRP A 1 88 ? -4.511 21.747 5.839 1.00 57.22 88 TRP A CA 1
ATOM 699 C C . TRP A 1 88 ? -5.513 21.892 6.995 1.00 57.22 88 TRP A C 1
ATOM 701 O O . TRP A 1 88 ? -5.809 23.018 7.384 1.00 57.22 88 TRP A O 1
ATOM 711 N N . ASP A 1 89 ? -5.965 20.781 7.589 1.00 52.22 89 ASP A N 1
ATOM 712 C CA . ASP A 1 89 ? -7.050 20.778 8.593 1.00 52.22 89 ASP A CA 1
ATOM 713 C C . ASP A 1 89 ? -6.585 20.667 10.058 1.00 52.22 89 ASP A C 1
ATOM 715 O O . ASP A 1 89 ? -7.380 20.828 10.984 1.00 52.22 89 ASP A O 1
ATOM 719 N N . GLY A 1 90 ? -5.299 20.421 10.310 1.00 59.22 90 GLY A N 1
ATOM 720 C CA . GLY A 1 90 ? -4.766 20.346 11.668 1.00 59.22 90 GLY A CA 1
ATOM 721 C C . GLY A 1 90 ? -3.526 19.472 11.743 1.00 59.22 90 GLY A C 1
ATOM 722 O O . GLY A 1 90 ? -3.500 18.361 11.232 1.00 59.22 90 GLY A O 1
ATOM 723 N N . ASP A 1 91 ? -2.482 19.982 12.397 1.00 65.00 91 ASP A N 1
ATOM 724 C CA . ASP A 1 91 ? -1.177 19.330 12.469 1.00 65.00 91 ASP A CA 1
ATOM 725 C C . ASP A 1 91 ? -1.305 17.844 12.865 1.00 65.00 91 ASP A C 1
ATOM 727 O O . ASP A 1 91 ? -1.804 17.539 13.945 1.00 65.00 91 ASP A O 1
ATOM 731 N N . VAL A 1 92 ? -0.835 16.919 12.014 1.00 67.44 92 VAL A N 1
ATOM 732 C CA . VAL A 1 92 ? -0.772 15.465 12.292 1.00 67.44 92 VAL A CA 1
ATOM 733 C C . VAL A 1 92 ? -0.164 15.171 13.671 1.00 67.44 92 VAL A C 1
ATOM 735 O O . VAL A 1 92 ? -0.533 14.212 14.352 1.00 67.44 92 VAL A O 1
ATOM 738 N N . GLN A 1 93 ? 0.730 16.050 14.123 1.00 68.88 93 GLN A N 1
ATOM 739 C CA . GLN A 1 93 ? 1.373 15.987 15.425 1.00 68.88 93 GLN A CA 1
ATOM 740 C C . GLN A 1 93 ? 0.377 16.183 16.598 1.00 68.88 93 GLN A C 1
ATOM 742 O O . GLN A 1 93 ? 0.615 15.740 17.722 1.00 68.88 93 GLN A O 1
ATOM 747 N N . LYS A 1 94 ? -0.790 16.773 16.360 1.00 66.06 94 LYS A N 1
ATOM 748 C CA . LYS A 1 94 ? -1.856 16.924 17.359 1.00 66.06 94 LYS A CA 1
ATOM 749 C C . LYS A 1 94 ? -2.755 15.689 17.469 1.00 66.06 94 LYS A C 1
ATOM 751 O O . LYS A 1 94 ? -3.274 15.411 18.543 1.00 66.06 94 LYS A O 1
ATOM 756 N N . ALA A 1 95 ? -2.911 14.905 16.400 1.00 57.56 95 ALA A N 1
ATOM 757 C CA . ALA A 1 95 ? -3.941 13.862 16.328 1.00 57.56 95 ALA A CA 1
ATOM 758 C C . ALA A 1 95 ? -3.562 12.505 16.971 1.00 57.56 95 ALA A C 1
ATOM 760 O O . ALA A 1 95 ? -4.445 11.722 17.316 1.00 57.56 95 ALA A O 1
ATOM 761 N N . VAL A 1 96 ? -2.269 12.187 17.143 1.00 57.97 96 VAL A N 1
ATOM 762 C CA . VAL A 1 96 ? -1.821 10.776 17.289 1.00 57.97 96 VAL A CA 1
ATOM 763 C C . VAL A 1 96 ? -1.356 10.373 18.705 1.00 57.97 96 VAL A C 1
ATOM 765 O O . VAL A 1 96 ? -0.971 9.229 18.943 1.00 57.97 96 VAL A O 1
ATOM 768 N N . ALA A 1 97 ? -1.448 11.235 19.718 1.00 53.38 97 ALA A N 1
ATOM 769 C CA . ALA A 1 97 ? -0.873 10.956 21.043 1.00 53.38 97 ALA A CA 1
ATOM 770 C C . ALA A 1 97 ? -1.667 9.959 21.934 1.00 53.38 97 ALA A C 1
ATOM 772 O O . ALA A 1 97 ? -1.710 10.113 23.148 1.00 53.38 97 ALA A O 1
ATOM 773 N N . ARG A 1 98 ? -2.301 8.892 21.419 1.00 53.94 98 ARG A N 1
ATOM 774 C CA . ARG A 1 98 ? -2.978 7.886 22.275 1.00 53.94 98 ARG A CA 1
ATOM 775 C C . ARG A 1 98 ? -2.015 6.803 22.798 1.00 53.94 98 ARG A C 1
ATOM 777 O O . ARG A 1 98 ? -2.018 5.684 22.296 1.00 53.94 98 ARG A O 1
ATOM 784 N N . LYS A 1 99 ? -1.245 7.067 23.865 1.00 49.88 99 LYS A N 1
ATOM 785 C CA . LYS A 1 99 ? -0.571 5.978 24.610 1.00 49.88 99 LYS A CA 1
ATOM 786 C C . LYS A 1 99 ? -1.570 5.216 25.492 1.00 49.88 99 LYS A C 1
ATOM 788 O O . LYS A 1 99 ? -2.199 5.792 26.373 1.00 49.88 99 LYS A O 1
ATOM 793 N N . ARG A 1 100 ? -1.695 3.902 25.271 1.00 47.75 100 ARG A N 1
ATOM 794 C CA . ARG A 1 100 ? -2.317 2.956 26.213 1.00 47.75 100 ARG A CA 1
ATOM 795 C C . ARG A 1 100 ? -1.305 2.677 27.327 1.00 47.75 100 ARG A C 1
ATOM 797 O O . ARG A 1 100 ? -0.380 1.894 27.113 1.00 47.75 100 ARG A O 1
ATOM 804 N N . LYS A 1 101 ? -1.461 3.269 28.515 1.00 50.12 101 LYS A N 1
ATOM 805 C CA . LYS A 1 101 ? -0.850 2.672 29.710 1.00 50.12 101 LYS A CA 1
ATOM 806 C C . LYS A 1 101 ? -1.639 1.402 30.013 1.00 50.12 101 LYS A C 1
ATOM 808 O O . LYS A 1 101 ? -2.728 1.451 30.570 1.00 50.12 101 LYS A O 1
ATOM 813 N N . SER A 1 102 ? -1.105 0.256 29.588 1.00 48.47 102 SER A N 1
ATOM 814 C CA . SER A 1 102 ? -1.541 -1.038 30.108 1.00 48.47 102 SER A CA 1
ATOM 815 C C . SER A 1 102 ? -1.245 -1.009 31.599 1.00 48.47 102 SER A C 1
ATOM 817 O O . SER A 1 102 ? -0.083 -1.116 31.992 1.00 48.47 102 SER A O 1
ATOM 819 N N . LYS A 1 103 ? -2.278 -0.787 32.414 1.00 50.38 103 LYS A N 1
ATOM 820 C CA . LYS A 1 103 ? -2.211 -0.878 33.870 1.00 50.38 103 LYS A CA 1
ATOM 821 C C . LYS A 1 103 ? -1.651 -2.267 34.170 1.00 50.38 103 LYS A C 1
ATOM 823 O O . LYS A 1 103 ? -2.342 -3.273 34.020 1.00 50.38 103 LYS A O 1
ATOM 828 N N . LYS A 1 104 ? -0.355 -2.351 34.478 1.00 51.94 104 LYS A N 1
ATOM 829 C CA . LYS A 1 104 ? 0.261 -3.578 34.973 1.00 51.94 104 LYS A CA 1
ATOM 830 C C . LYS A 1 104 ? -0.309 -3.713 36.374 1.00 51.94 104 LYS A C 1
ATOM 832 O O . LYS A 1 104 ? 0.233 -3.145 37.314 1.00 51.94 104 LYS A O 1
ATOM 837 N N . VAL A 1 105 ? -1.475 -4.352 36.478 1.00 57.72 105 VAL A N 1
ATOM 838 C CA . VAL A 1 105 ? -2.051 -4.770 37.752 1.00 57.72 105 VAL A CA 1
ATOM 839 C C . VAL A 1 105 ? -1.063 -5.787 38.294 1.00 57.72 105 VAL A C 1
ATOM 841 O O . VAL A 1 105 ? -1.123 -6.976 37.996 1.00 57.72 105 VAL A O 1
ATOM 844 N N . THR A 1 106 ? -0.055 -5.299 39.007 1.00 58.19 106 THR A N 1
ATOM 845 C CA . THR A 1 106 ? 0.759 -6.115 39.889 1.00 58.19 106 THR A CA 1
ATOM 846 C 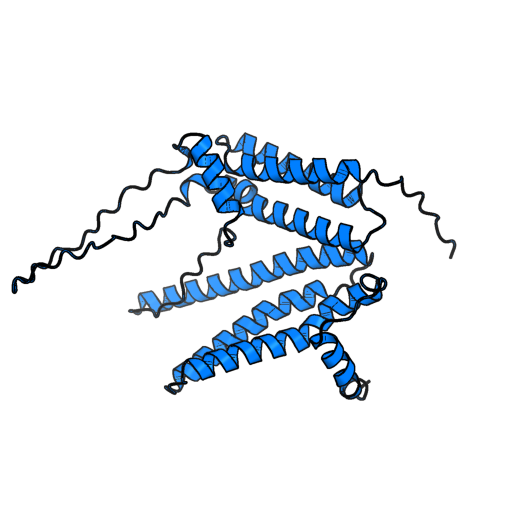C . THR A 1 106 ? -0.184 -6.576 40.981 1.00 58.19 106 THR A C 1
ATOM 848 O O . THR A 1 106 ? -0.366 -5.896 41.988 1.00 58.19 106 THR A O 1
ATOM 851 N N . GLY A 1 107 ? -0.850 -7.700 40.711 1.00 55.41 107 GLY A N 1
ATOM 852 C CA . GLY A 1 107 ? -1.608 -8.454 41.687 1.00 55.41 107 GLY A CA 1
ATOM 853 C C . GLY A 1 107 ? -0.659 -8.830 42.809 1.00 55.41 107 GLY A C 1
ATOM 854 O O . GLY A 1 107 ? 0.119 -9.776 42.699 1.00 55.41 107 GLY A O 1
ATOM 855 N N . ARG A 1 108 ? -0.681 -8.037 43.877 1.00 55.72 108 ARG A N 1
ATOM 856 C CA . ARG A 1 108 ? -0.080 -8.420 45.141 1.00 55.72 108 ARG A CA 1
ATOM 857 C C . ARG A 1 108 ? -1.088 -9.358 45.788 1.00 55.72 108 ARG A C 1
ATOM 859 O O . ARG A 1 108 ? -2.151 -8.923 46.213 1.00 55.72 108 ARG A O 1
ATOM 866 N N . ASN A 1 109 ? -0.766 -10.650 45.776 1.00 59.69 109 ASN A N 1
ATOM 867 C CA . ASN A 1 109 ? -1.466 -11.670 46.546 1.00 59.69 109 ASN A CA 1
ATOM 868 C C . ASN A 1 109 ? -1.576 -11.201 48.002 1.00 59.69 109 ASN A C 1
ATOM 870 O O . ASN A 1 109 ? -0.587 -11.189 48.732 1.00 59.69 109 ASN A O 1
ATOM 874 N N . GLY A 1 110 ? -2.779 -10.804 48.396 1.00 57.25 110 GLY A N 1
ATOM 875 C CA . GLY A 1 110 ? -3.150 -10.461 49.758 1.00 57.25 110 GLY A CA 1
ATOM 876 C C . GLY A 1 110 ? -4.548 -10.999 49.997 1.00 57.25 110 GLY A C 1
ATOM 877 O O . GLY A 1 110 ? -5.534 -10.381 49.619 1.00 57.25 110 GLY A O 1
ATOM 878 N N . ARG A 1 111 ? -4.605 -12.210 50.547 1.00 65.94 111 ARG A N 1
ATOM 879 C CA . ARG A 1 111 ? -5.817 -12.904 50.973 1.00 65.94 111 ARG A CA 1
ATOM 880 C C . ARG A 1 111 ? -6.455 -12.079 52.096 1.00 65.94 111 ARG A C 1
ATOM 882 O O . ARG A 1 111 ? -5.923 -12.054 53.198 1.00 65.94 111 ARG A O 1
ATOM 889 N N . GLY A 1 112 ? -7.540 -11.377 51.792 1.00 54.06 112 GLY A N 1
ATOM 890 C CA . GLY A 1 112 ? -8.286 -10.566 52.749 1.00 54.06 112 GLY A CA 1
ATOM 891 C C . GLY A 1 112 ? -9.642 -10.197 52.167 1.00 54.06 112 GLY A C 1
ATOM 892 O O . GLY A 1 112 ? -9.727 -9.660 51.068 1.00 54.06 112 GLY A O 1
ATOM 893 N N . GLU A 1 113 ? -10.686 -10.595 52.873 1.00 56.75 113 GLU A N 1
ATOM 894 C CA . GLU A 1 113 ? -12.085 -10.572 52.471 1.00 56.75 113 GLU A CA 1
ATOM 895 C C . GLU A 1 113 ? -12.667 -9.158 52.298 1.00 56.75 113 GLU A C 1
ATOM 897 O O . GLU A 1 113 ? -12.453 -8.265 53.108 1.00 56.75 113 GLU A O 1
ATOM 902 N N . HIS A 1 114 ? -13.473 -9.024 51.242 1.00 55.91 114 HIS A N 1
ATOM 903 C CA . HIS A 1 114 ? -14.829 -8.471 51.285 1.00 55.91 114 HIS A CA 1
ATOM 904 C C . HIS A 1 114 ? -15.035 -7.032 51.798 1.00 55.91 114 HIS A C 1
ATOM 906 O O . HIS A 1 114 ? -15.727 -6.811 52.781 1.00 55.91 114 HIS A O 1
ATOM 912 N N . GLU A 1 115 ? -14.619 -6.039 51.010 1.00 54.06 115 GLU A N 1
ATOM 913 C CA . GLU A 1 115 ? -15.351 -4.768 50.908 1.00 54.06 115 GLU A CA 1
ATOM 914 C C . GLU A 1 115 ? -15.295 -4.262 49.462 1.00 54.06 115 GLU A C 1
ATOM 916 O O . GLU A 1 115 ? -14.299 -3.717 48.985 1.00 54.06 115 GLU A O 1
ATOM 921 N N . ARG A 1 116 ? -16.383 -4.497 48.721 1.00 55.16 116 ARG A N 1
ATOM 922 C CA . ARG A 1 116 ? -16.570 -4.010 47.352 1.00 55.16 116 ARG A CA 1
ATOM 923 C C . ARG A 1 116 ? -16.951 -2.532 47.418 1.00 55.16 116 ARG A C 1
ATOM 925 O O . ARG A 1 116 ? -18.124 -2.192 47.306 1.00 55.16 116 ARG A O 1
ATOM 932 N N . LYS A 1 117 ? -15.966 -1.657 47.627 1.00 53.09 117 LYS A N 1
ATOM 933 C CA . LYS A 1 117 ? -16.135 -0.233 47.329 1.00 53.09 117 LYS A CA 1
ATOM 934 C C . LYS A 1 117 ? -16.211 -0.084 45.814 1.00 53.09 117 LYS A C 1
ATOM 936 O O . LYS A 1 117 ? -15.281 -0.459 45.102 1.00 53.09 117 LYS A O 1
ATOM 941 N N . GLU A 1 118 ? -17.345 0.416 45.336 1.00 56.56 118 GLU A N 1
ATOM 942 C CA . GLU A 1 118 ? -17.467 1.034 44.019 1.00 56.56 118 GLU A CA 1
ATOM 943 C C . GLU A 1 118 ? -16.513 2.234 43.982 1.00 56.56 118 GLU A C 1
ATOM 945 O O . GLU A 1 118 ? -16.881 3.366 44.285 1.00 56.56 118 GLU A O 1
ATOM 950 N N . GLU A 1 119 ? -15.240 1.980 43.681 1.00 54.19 119 GLU A N 1
ATOM 951 C CA . GLU A 1 119 ? -14.349 3.030 43.212 1.00 54.19 119 GLU A CA 1
ATOM 952 C C . GLU A 1 119 ? -14.853 3.441 41.831 1.00 54.19 119 GLU A C 1
ATOM 954 O O . GLU A 1 119 ? -14.595 2.773 40.827 1.00 54.19 119 GLU A O 1
ATOM 959 N N . ASP A 1 120 ? -15.642 4.516 41.833 1.00 51.12 120 ASP A N 1
ATOM 960 C CA . ASP A 1 120 ? -16.045 5.302 40.675 1.00 51.12 120 ASP A CA 1
ATOM 961 C C . ASP A 1 120 ? -14.828 5.472 39.755 1.00 51.12 120 ASP A C 1
ATOM 963 O O . ASP A 1 120 ? -13.865 6.184 40.058 1.00 51.12 120 ASP A O 1
ATOM 967 N N . GLY A 1 121 ? -14.843 4.694 38.671 1.00 51.34 121 GLY A N 1
ATOM 968 C CA . GLY A 1 121 ? -13.742 4.457 37.749 1.00 51.34 121 GLY A CA 1
ATOM 969 C C . GLY A 1 121 ? -13.458 5.659 36.863 1.00 51.34 121 GLY A C 1
ATOM 970 O O . GLY A 1 121 ? -13.455 5.545 35.639 1.00 51.34 121 GLY A O 1
ATOM 971 N N . LYS A 1 122 ? -13.161 6.811 37.464 1.00 49.12 122 LYS A N 1
ATOM 972 C CA . LYS A 1 122 ? -12.453 7.900 36.797 1.00 49.12 122 LYS A CA 1
ATOM 973 C C . LYS A 1 122 ? -10.996 7.481 36.659 1.00 49.12 122 LYS A C 1
ATOM 975 O O . LYS A 1 122 ? -10.115 7.954 37.373 1.00 49.12 122 LYS A O 1
ATOM 980 N N . GLU A 1 123 ? -10.742 6.545 35.743 1.00 53.16 123 GLU A N 1
ATOM 981 C CA . GLU A 1 123 ? -9.410 6.379 35.178 1.00 53.16 123 GLU A CA 1
ATOM 982 C C . GLU A 1 123 ? -8.957 7.760 34.712 1.00 53.16 123 GLU A C 1
ATOM 984 O O . GLU A 1 123 ? -9.536 8.328 33.787 1.00 53.16 123 GLU A O 1
ATOM 989 N N . GLY A 1 124 ? -7.974 8.323 35.421 1.00 51.12 124 GLY A N 1
ATOM 990 C CA . GLY A 1 124 ? -7.389 9.611 35.096 1.00 51.12 124 GLY A CA 1
ATOM 991 C C . GLY A 1 124 ? -7.021 9.620 33.622 1.00 51.12 124 GLY A C 1
ATOM 992 O O . GLY A 1 124 ? -6.109 8.910 33.192 1.00 51.12 124 GLY A O 1
ATOM 993 N N . LEU A 1 125 ? -7.776 10.398 32.849 1.00 50.97 125 LEU A N 1
ATOM 994 C CA . LEU A 1 125 ? -7.415 10.783 31.501 1.00 50.97 125 LEU A CA 1
ATOM 995 C C . LEU A 1 125 ? -6.136 11.604 31.644 1.00 50.97 125 LEU A C 1
ATOM 997 O O . LEU A 1 125 ? -6.197 12.811 31.841 1.00 50.97 125 LEU A O 1
ATOM 1001 N N . GLU A 1 126 ? -4.981 10.935 31.629 1.00 55.75 126 GLU A N 1
ATOM 1002 C CA . GLU A 1 126 ? -3.701 11.623 31.497 1.00 55.75 126 GLU A CA 1
ATOM 1003 C C . GLU A 1 126 ? -3.792 12.487 30.241 1.00 55.75 126 GLU A C 1
ATOM 1005 O O . GLU A 1 126 ? -4.008 11.981 29.131 1.00 55.75 126 GLU A O 1
ATOM 1010 N N . GLU A 1 127 ? -3.688 13.796 30.451 1.00 56.69 127 GLU A N 1
ATOM 1011 C CA . GLU A 1 127 ? -3.628 14.796 29.403 1.00 56.69 127 GLU A CA 1
ATOM 1012 C C . GLU A 1 127 ? -2.432 14.450 28.514 1.00 56.69 127 GLU A C 1
ATOM 1014 O O . GLU A 1 127 ? -1.284 14.361 28.952 1.00 56.69 127 GLU A O 1
ATOM 1019 N N . LYS A 1 128 ? -2.725 14.096 27.266 1.00 63.97 128 LYS A N 1
ATOM 1020 C CA . LYS A 1 128 ? -1.714 13.611 26.335 1.00 63.97 128 LYS A CA 1
ATOM 1021 C C . LYS A 1 128 ? -0.938 14.807 25.829 1.00 63.97 128 LYS A C 1
ATOM 1023 O O . LYS A 1 128 ? -1.479 15.595 25.062 1.00 63.97 128 LYS A O 1
ATOM 1028 N N . GLU A 1 129 ? 0.328 14.905 26.216 1.00 68.56 129 GLU A N 1
ATOM 1029 C CA . GLU A 1 129 ? 1.216 15.906 25.637 1.00 68.56 129 GLU A CA 1
ATOM 1030 C C . GLU A 1 129 ? 1.297 15.708 24.119 1.00 68.56 129 GLU A C 1
ATOM 1032 O O . GLU A 1 129 ? 1.680 14.646 23.613 1.00 68.56 129 GLU A O 1
ATOM 1037 N N . GLU A 1 130 ? 0.907 16.743 23.384 1.00 79.81 130 GLU A N 1
ATOM 1038 C CA . GLU A 1 130 ? 0.899 16.740 21.930 1.00 79.81 130 GLU A CA 1
ATOM 1039 C C . GLU A 1 130 ? 2.348 16.609 21.395 1.00 79.81 130 GLU A C 1
ATOM 1041 O O . GLU A 1 130 ? 3.277 17.258 21.891 1.00 79.81 130 GLU A O 1
ATOM 1046 N N . ILE A 1 131 ? 2.586 15.773 20.368 1.00 81.56 131 ILE A N 1
ATOM 1047 C CA . ILE A 1 131 ? 3.962 15.419 19.933 1.00 81.56 131 ILE A CA 1
ATOM 1048 C C . ILE A 1 131 ? 4.737 16.636 19.398 1.00 81.56 131 ILE A C 1
ATOM 1050 O O . ILE A 1 131 ? 5.966 16.641 19.419 1.00 81.56 131 ILE A O 1
ATOM 1054 N N . TRP A 1 132 ? 4.048 17.697 18.957 1.00 82.06 132 TRP A N 1
ATOM 1055 C CA . TRP A 1 132 ? 4.694 18.920 18.464 1.00 82.06 132 TRP A CA 1
ATOM 1056 C C . TRP A 1 132 ? 5.475 19.658 19.564 1.00 82.06 132 TRP A C 1
ATOM 1058 O O . TRP A 1 132 ? 6.505 20.279 19.267 1.00 82.06 132 TRP A O 1
ATOM 1068 N N . ILE A 1 133 ? 5.053 19.544 20.830 1.00 85.12 133 ILE A N 1
ATOM 1069 C CA . ILE A 1 133 ? 5.714 20.170 21.989 1.00 85.12 133 ILE A CA 1
ATOM 1070 C C . ILE A 1 133 ? 7.015 19.432 22.332 1.00 85.12 133 ILE A C 1
ATOM 1072 O O . ILE A 1 133 ? 7.994 20.061 22.734 1.00 85.12 133 ILE A O 1
ATOM 1076 N N . GLN A 1 134 ? 7.074 18.125 22.064 1.00 87.00 134 GLN A N 1
ATOM 1077 C CA . GLN A 1 134 ? 8.207 17.268 22.411 1.00 87.00 134 GLN A CA 1
ATOM 1078 C C . GLN A 1 134 ? 9.522 17.703 21.735 1.00 87.00 134 GLN A C 1
ATOM 1080 O O . GLN A 1 134 ? 9.493 18.299 20.651 1.00 87.00 134 GLN A O 1
ATOM 1085 N N . PRO A 1 135 ? 10.693 17.375 22.316 1.00 93.06 135 PRO A N 1
ATOM 1086 C CA . PRO A 1 135 ? 11.993 17.593 21.681 1.00 93.06 135 PRO A CA 1
ATOM 1087 C C . PRO A 1 135 ? 12.096 16.939 20.294 1.00 93.06 135 PRO A C 1
ATOM 1089 O O . PRO A 1 135 ? 11.439 15.938 20.007 1.00 93.06 135 PRO A O 1
ATOM 1092 N N . PHE A 1 136 ? 12.960 17.476 19.426 1.00 91.31 136 PHE A N 1
ATOM 1093 C CA . PHE A 1 136 ? 13.098 17.002 18.041 1.00 91.31 136 PHE A CA 1
ATOM 1094 C C . PHE A 1 136 ? 13.418 15.501 17.940 1.00 91.31 136 PHE A C 1
ATOM 1096 O O . PHE A 1 136 ? 12.819 14.816 17.117 1.00 91.31 136 PHE A O 1
ATOM 1103 N N . ALA A 1 137 ? 14.280 14.969 18.812 1.00 91.31 137 ALA A N 1
ATOM 1104 C CA . ALA A 1 137 ? 14.612 13.542 18.830 1.00 91.31 137 ALA A CA 1
ATOM 1105 C C . ALA A 1 137 ? 13.382 12.651 19.098 1.00 91.31 137 ALA A C 1
ATOM 1107 O O . ALA A 1 137 ? 13.199 11.631 18.434 1.00 91.31 137 ALA A O 1
ATOM 1108 N N . SER A 1 138 ? 12.497 13.066 20.011 1.00 87.94 138 SER A N 1
ATOM 1109 C CA . SER A 1 138 ? 11.234 12.369 20.285 1.00 87.94 138 SER A CA 1
ATOM 1110 C C . SER A 1 138 ? 10.301 12.399 19.076 1.00 87.94 138 SER A C 1
ATOM 1112 O O . SER A 1 138 ? 9.680 11.386 18.761 1.00 87.94 138 SER A O 1
ATOM 1114 N N . ARG A 1 139 ? 10.244 13.527 18.354 1.00 88.25 139 ARG A N 1
ATOM 1115 C CA . ARG A 1 139 ? 9.471 13.638 17.106 1.00 88.25 139 ARG A CA 1
ATOM 1116 C C . ARG A 1 139 ? 10.043 12.781 15.985 1.00 88.25 139 ARG A C 1
ATOM 1118 O O . ARG A 1 139 ? 9.275 12.176 15.252 1.00 88.25 139 ARG A O 1
ATOM 1125 N N . LEU A 1 140 ? 11.366 12.702 15.862 1.00 89.75 140 LEU A N 1
ATOM 1126 C CA . LEU A 1 140 ? 12.027 11.867 14.860 1.00 89.75 140 LEU A CA 1
ATOM 1127 C C . LEU A 1 140 ? 11.760 10.381 15.118 1.00 89.75 140 LEU A C 1
ATOM 1129 O O . LEU A 1 140 ? 11.417 9.639 14.201 1.00 89.75 140 LEU A O 1
ATOM 1133 N N . ARG A 1 141 ? 11.847 9.961 16.384 1.00 87.81 141 ARG A N 1
ATOM 1134 C CA . ARG A 1 141 ? 11.475 8.606 16.791 1.00 87.81 141 ARG A CA 1
ATOM 1135 C C . ARG A 1 141 ? 10.002 8.323 16.505 1.00 87.81 141 ARG A C 1
ATOM 1137 O O . ARG A 1 141 ? 9.700 7.284 15.935 1.00 87.81 141 ARG A O 1
ATOM 1144 N N . TRP A 1 142 ? 9.105 9.244 16.854 1.00 87.31 142 TRP A N 1
ATOM 1145 C CA . TRP A 1 142 ? 7.681 9.123 16.534 1.00 87.31 142 TRP A CA 1
ATOM 1146 C C . TRP A 1 142 ? 7.437 9.020 15.026 1.00 87.31 142 TRP A C 1
ATOM 1148 O O . TRP A 1 142 ? 6.693 8.149 14.599 1.00 87.31 142 TRP A O 1
ATOM 1158 N N . ALA A 1 143 ? 8.098 9.850 14.217 1.00 87.00 143 ALA A N 1
ATOM 1159 C CA . ALA A 1 143 ? 8.008 9.812 12.760 1.00 87.00 143 ALA A CA 1
ATOM 1160 C C . ALA A 1 143 ? 8.466 8.459 12.200 1.00 87.00 143 ALA A C 1
ATOM 1162 O O . ALA A 1 143 ? 7.805 7.896 11.334 1.00 87.00 143 ALA A O 1
ATOM 1163 N N . PHE A 1 144 ? 9.561 7.908 12.726 1.00 87.94 144 PHE A N 1
ATOM 1164 C CA . PHE A 1 144 ? 10.042 6.581 12.351 1.00 87.94 144 PHE A CA 1
ATOM 1165 C C . PHE A 1 144 ? 9.087 5.463 12.797 1.00 87.94 144 PHE A C 1
ATOM 1167 O O . PHE A 1 144 ? 8.818 4.538 12.034 1.00 87.94 144 PHE A O 1
ATOM 1174 N N . GLU A 1 145 ? 8.548 5.535 14.016 1.00 84.50 145 GLU A N 1
ATOM 1175 C CA . GLU A 1 145 ? 7.543 4.584 14.509 1.00 84.50 145 GLU A CA 1
ATOM 1176 C C . GLU A 1 145 ? 6.262 4.645 13.668 1.00 84.50 145 GLU A C 1
ATOM 1178 O O . GLU A 1 145 ? 5.698 3.603 13.347 1.00 84.50 145 GLU A O 1
ATOM 1183 N N . LEU A 1 146 ? 5.838 5.844 13.264 1.00 81.94 146 LEU A N 1
ATOM 1184 C CA . LEU A 1 146 ? 4.685 6.077 12.400 1.00 81.94 146 LEU A CA 1
ATOM 1185 C C . LEU A 1 146 ? 4.915 5.529 10.990 1.00 81.94 146 LEU A C 1
ATOM 1187 O O . LEU A 1 146 ? 4.050 4.843 10.462 1.00 81.94 146 LEU A O 1
ATOM 1191 N N . TRP A 1 147 ? 6.097 5.772 10.422 1.00 81.69 147 TRP A N 1
ATOM 1192 C CA . TRP A 1 147 ? 6.511 5.250 9.121 1.00 81.69 147 TRP A CA 1
ATOM 1193 C C . TRP A 1 147 ? 6.499 3.718 9.064 1.00 81.69 147 TRP A C 1
ATOM 1195 O O . TRP A 1 147 ? 6.068 3.124 8.081 1.00 81.69 147 TRP A O 1
ATOM 1205 N N . ASN A 1 148 ? 6.965 3.070 10.134 1.00 80.75 148 ASN A N 1
ATOM 1206 C CA . ASN A 1 148 ? 7.005 1.610 10.237 1.00 80.75 148 ASN A CA 1
ATOM 1207 C C . ASN A 1 148 ? 5.703 1.003 10.765 1.00 80.75 148 ASN A C 1
ATOM 1209 O O . ASN A 1 148 ? 5.546 -0.225 10.774 1.00 80.75 148 ASN A O 1
ATOM 1213 N N . ALA A 1 149 ? 4.772 1.822 11.252 1.00 75.81 149 ALA A N 1
ATOM 1214 C CA . ALA A 1 149 ? 3.487 1.316 11.674 1.00 75.81 149 ALA A CA 1
ATOM 1215 C C . ALA A 1 149 ? 2.809 0.719 10.439 1.00 75.81 149 ALA A C 1
ATOM 1217 O O . ALA A 1 149 ? 2.616 1.392 9.434 1.00 75.81 149 ALA A O 1
ATOM 1218 N N . LYS A 1 150 ? 2.347 -0.533 10.530 1.00 57.22 150 LYS A N 1
ATOM 1219 C CA . LYS A 1 150 ? 1.505 -1.163 9.489 1.00 57.22 150 LYS A CA 1
ATOM 1220 C C . LYS A 1 150 ? 0.137 -0.473 9.314 1.00 57.22 150 LYS A C 1
ATOM 1222 O O . LYS A 1 150 ? -0.790 -1.058 8.765 1.00 57.22 150 LYS A O 1
ATOM 1227 N N . ARG A 1 151 ? -0.025 0.727 9.870 1.00 59.28 151 ARG A N 1
ATOM 1228 C CA . ARG A 1 151 ? -1.225 1.544 9.845 1.00 59.28 151 ARG A CA 1
ATOM 1229 C C . ARG A 1 151 ? -0.957 2.676 8.865 1.00 59.28 151 ARG A C 1
ATOM 1231 O O . ARG A 1 151 ? -0.149 3.547 9.166 1.00 59.28 151 ARG A O 1
ATOM 1238 N N . GLY A 1 152 ? -1.667 2.696 7.741 1.00 53.31 152 GLY A N 1
ATOM 1239 C CA . GLY A 1 152 ? -1.928 3.982 7.101 1.00 53.31 152 GLY A CA 1
ATOM 1240 C C . GLY A 1 152 ? -2.653 4.867 8.118 1.00 53.31 152 GLY A C 1
ATOM 1241 O O . GLY A 1 152 ? -3.425 4.359 8.943 1.00 53.31 152 GLY A O 1
ATOM 1242 N N . VAL A 1 153 ? -2.428 6.173 8.099 1.00 44.72 153 VAL A N 1
ATOM 1243 C CA . VAL A 1 153 ? -3.229 7.088 8.913 1.00 44.72 153 VAL A CA 1
ATOM 1244 C C . VAL A 1 153 ? -4.565 7.370 8.222 1.00 44.72 153 VAL A C 1
ATOM 1246 O O . VAL A 1 153 ? -4.728 7.148 7.030 1.00 44.72 153 VAL A O 1
ATOM 1249 N N . GLY A 1 154 ? -5.607 7.580 9.032 1.00 48.84 154 GLY A N 1
ATOM 1250 C CA . GLY A 1 154 ? -7.014 7.504 8.606 1.00 48.84 154 GLY A CA 1
ATOM 1251 C C . GLY A 1 154 ? -7.676 6.119 8.744 1.00 48.84 154 GLY A C 1
ATOM 1252 O O . GLY A 1 154 ? -8.902 6.019 8.683 1.00 48.84 154 GLY A O 1
ATOM 1253 N N . TRP A 1 155 ? -6.909 5.058 9.021 1.00 54.53 155 TRP A N 1
ATOM 1254 C CA . TRP A 1 155 ? -7.403 3.674 9.121 1.00 54.53 155 TRP A CA 1
ATOM 1255 C C . TRP A 1 155 ? -7.583 3.242 10.582 1.00 54.53 155 TRP A C 1
ATOM 1257 O O . TRP A 1 155 ? -6.962 2.290 11.060 1.00 54.53 155 TRP A O 1
ATOM 1267 N N . GLU A 1 156 ? -8.432 3.947 11.335 1.00 48.97 156 GLU A N 1
ATOM 1268 C CA . GLU A 1 156 ? -8.940 3.395 12.594 1.00 48.97 156 GLU A CA 1
ATOM 1269 C C . GLU A 1 156 ? -9.959 2.297 12.266 1.00 48.97 156 GLU A C 1
ATOM 1271 O O . GLU A 1 156 ? -11.148 2.550 12.083 1.00 48.97 156 GLU A O 1
ATOM 1276 N N . HIS A 1 157 ? -9.503 1.045 12.198 1.00 41.69 157 HIS A N 1
ATOM 1277 C CA . HIS A 1 157 ? -10.399 -0.097 12.347 1.00 41.69 157 HIS A CA 1
ATOM 1278 C C . HIS A 1 157 ? -10.859 -0.164 13.813 1.00 41.69 157 HIS A C 1
ATOM 1280 O O . HIS A 1 157 ? -10.435 -1.039 14.571 1.00 41.69 157 HIS A O 1
ATOM 1286 N N . GLU A 1 158 ? -11.720 0.766 14.240 1.00 40.75 158 GLU A N 1
ATOM 1287 C CA . GLU A 1 158 ? -12.648 0.440 15.319 1.00 40.75 158 GLU A CA 1
ATOM 1288 C C . GLU A 1 158 ? -13.456 -0.756 14.816 1.00 40.75 158 GLU A C 1
ATOM 1290 O O . GLU A 1 158 ? -14.269 -0.644 13.896 1.00 40.75 158 GLU A O 1
ATOM 1295 N N . ALA A 1 159 ? -13.156 -1.937 15.363 1.00 38.44 159 ALA A N 1
ATOM 1296 C CA . ALA A 1 159 ? -13.942 -3.127 15.109 1.00 38.44 159 ALA A CA 1
ATOM 1297 C C . ALA A 1 159 ? -15.408 -2.778 15.379 1.00 38.44 159 ALA A C 1
ATOM 1299 O O . ALA A 1 159 ? -15.726 -2.219 16.426 1.00 38.44 159 ALA A O 1
ATOM 1300 N N . PHE A 1 160 ? -16.269 -3.080 14.408 1.00 43.97 160 PHE A N 1
ATOM 1301 C CA . PHE A 1 160 ? -17.716 -2.922 14.476 1.00 43.97 160 PHE A CA 1
ATOM 1302 C C . PHE A 1 160 ? -18.250 -3.680 15.706 1.00 43.97 160 PHE A C 1
ATOM 1304 O O . PHE A 1 160 ? -18.559 -4.869 15.627 1.00 43.97 160 PHE A O 1
ATOM 1311 N N . LEU A 1 161 ? -18.272 -3.022 16.865 1.00 43.81 161 LEU A N 1
ATOM 1312 C CA . LEU A 1 161 ? -18.921 -3.509 18.074 1.00 43.81 161 LEU A CA 1
ATOM 1313 C C . LEU A 1 161 ? -20.376 -3.056 18.038 1.00 43.81 161 LEU A C 1
ATOM 1315 O O . LEU A 1 161 ? -20.689 -1.963 17.564 1.00 43.81 161 LEU A O 1
ATOM 1319 N N . ALA A 1 162 ? -21.251 -3.968 18.451 1.00 44.94 162 ALA A N 1
ATOM 1320 C CA . ALA A 1 162 ? -22.687 -3.839 18.299 1.00 44.94 162 ALA A CA 1
ATOM 1321 C C . ALA A 1 162 ? -23.215 -2.566 18.996 1.00 44.94 162 ALA A C 1
ATOM 1323 O O . ALA A 1 162 ? -22.792 -2.282 20.116 1.00 44.94 162 ALA A O 1
ATOM 1324 N N . PRO A 1 163 ? -24.107 -1.807 18.335 1.00 46.06 163 PRO A N 1
ATOM 1325 C CA . PRO A 1 163 ? -24.764 -0.642 18.920 1.00 46.06 163 PRO A CA 1
ATOM 1326 C C . PRO A 1 163 ? -25.669 -1.038 20.101 1.00 46.06 163 PRO A C 1
ATOM 1328 O O . PRO A 1 163 ? -26.422 -2.004 19.983 1.00 46.06 163 PRO A O 1
ATOM 1331 N N . ASN A 1 164 ? -25.629 -0.277 21.199 1.00 49.38 164 ASN A N 1
ATOM 1332 C CA . ASN A 1 164 ? -26.461 -0.441 22.393 1.00 49.38 164 ASN A CA 1
ATOM 1333 C C . ASN A 1 164 ? -27.394 0.782 22.557 1.00 49.38 164 ASN A C 1
ATOM 1335 O O . ASN A 1 164 ? -27.325 1.419 23.593 1.00 49.38 164 ASN A O 1
ATOM 1339 N N . GLU A 1 165 ? -28.207 1.149 21.549 1.00 58.59 165 GLU A N 1
ATOM 1340 C CA . GLU A 1 165 ? -29.401 2.036 21.620 1.00 58.59 165 GLU A CA 1
ATOM 1341 C C . GLU A 1 165 ? -29.819 2.536 20.215 1.00 58.59 165 GLU A C 1
ATOM 1343 O O . GLU A 1 165 ? -29.104 2.372 19.231 1.00 58.59 165 GLU A O 1
ATOM 1348 N N . GLU A 1 166 ? -30.988 3.168 20.075 1.00 57.94 166 GLU A N 1
ATOM 1349 C CA . GLU A 1 166 ? -31.510 3.673 18.790 1.00 57.94 166 GLU A CA 1
ATOM 1350 C C . GLU A 1 166 ? -30.624 4.770 18.156 1.00 57.94 166 GLU A C 1
ATOM 1352 O O . GLU A 1 166 ? -30.376 4.756 16.945 1.00 57.94 166 GLU A O 1
ATOM 1357 N N . LYS A 1 167 ? -30.031 5.656 18.977 1.00 61.38 167 LYS A N 1
ATOM 1358 C CA . LYS A 1 167 ? -28.962 6.580 18.539 1.00 61.38 167 LYS A CA 1
ATOM 1359 C C . LYS A 1 167 ? -27.732 5.824 18.034 1.00 61.38 167 LYS A C 1
ATOM 1361 O O . LYS A 1 167 ? -27.050 6.295 17.119 1.00 61.38 167 LYS A O 1
ATOM 1366 N N . ASP A 1 168 ? -27.486 4.629 18.557 1.00 63.44 168 ASP A N 1
ATOM 1367 C CA . ASP A 1 168 ? -26.390 3.794 18.104 1.00 63.44 168 ASP A CA 1
ATOM 1368 C C . ASP A 1 168 ? -26.682 3.122 16.755 1.00 63.44 168 ASP A C 1
ATOM 1370 O O . ASP A 1 168 ? -25.734 2.828 16.033 1.00 63.44 168 ASP A O 1
ATOM 1374 N N . ILE A 1 169 ? -27.941 2.948 16.329 1.00 73.44 169 ILE A N 1
ATOM 1375 C CA . ILE A 1 169 ? -28.261 2.380 15.003 1.00 73.44 169 ILE A CA 1
ATOM 1376 C C . ILE A 1 169 ? -27.889 3.358 13.882 1.00 73.44 169 ILE A C 1
ATOM 1378 O O . ILE A 1 169 ? -27.213 2.971 12.922 1.00 73.44 169 ILE A O 1
ATOM 1382 N N . LEU A 1 170 ? -28.285 4.633 13.995 1.00 76.00 170 LEU A N 1
ATOM 1383 C CA . LEU A 1 170 ? -27.918 5.657 13.008 1.00 76.00 170 LEU A CA 1
ATOM 1384 C C . LEU A 1 170 ? -26.396 5.857 12.978 1.00 76.00 170 LEU A C 1
ATOM 1386 O O . LEU A 1 170 ? -25.788 5.881 11.904 1.00 76.00 170 LEU A O 1
ATOM 1390 N N . ASN A 1 171 ? -25.767 5.908 14.154 1.00 80.81 171 ASN A N 1
ATOM 1391 C CA . ASN A 1 171 ? -24.314 5.989 14.271 1.00 80.81 171 ASN A CA 1
ATOM 1392 C C . ASN A 1 171 ? -23.621 4.750 13.686 1.00 80.81 171 ASN A C 1
ATOM 1394 O O . ASN A 1 171 ? -22.629 4.892 12.974 1.00 80.81 171 ASN A O 1
ATOM 1398 N N . ALA A 1 172 ? -24.149 3.544 13.903 1.00 78.69 172 ALA A N 1
ATOM 1399 C CA . ALA A 1 172 ? -23.615 2.309 13.334 1.00 78.69 172 ALA A CA 1
ATOM 1400 C C . ALA A 1 172 ? -23.742 2.280 11.808 1.00 78.69 172 ALA A C 1
ATOM 1402 O O . ALA A 1 172 ? -22.807 1.850 11.130 1.00 78.69 172 ALA A O 1
ATOM 1403 N N . ARG A 1 173 ? -24.852 2.781 11.249 1.00 82.50 173 ARG A N 1
ATOM 1404 C CA . ARG A 1 173 ? -25.019 2.927 9.797 1.00 82.50 173 ARG A CA 1
ATOM 1405 C C . ARG A 1 173 ? -24.002 3.910 9.226 1.00 82.50 173 ARG A C 1
ATOM 1407 O O . ARG A 1 173 ? -23.328 3.569 8.259 1.00 82.50 173 ARG A O 1
ATOM 1414 N N . HIS A 1 174 ? -23.841 5.088 9.829 1.00 83.75 174 HIS A N 1
ATOM 1415 C CA . HIS A 1 174 ? -22.838 6.062 9.392 1.00 83.75 174 HIS A CA 1
ATOM 1416 C C . HIS A 1 174 ? -21.411 5.516 9.503 1.00 83.75 174 HIS A C 1
ATOM 1418 O O . HIS A 1 174 ? -20.630 5.659 8.561 1.00 83.75 174 HIS A O 1
ATOM 1424 N N . LYS A 1 175 ? -21.079 4.832 10.606 1.00 83.31 175 LYS A N 1
ATOM 1425 C CA . LYS A 1 175 ? -19.788 4.150 10.777 1.00 83.31 175 LYS A CA 1
ATOM 1426 C C . LYS A 1 175 ? -19.572 3.083 9.702 1.00 83.31 175 LYS A C 1
ATOM 1428 O O . LYS A 1 175 ? -18.495 3.036 9.119 1.00 83.31 175 LYS A O 1
ATOM 1433 N N . ALA A 1 176 ? -20.585 2.270 9.395 1.00 85.31 176 ALA A N 1
ATOM 1434 C CA . ALA A 1 176 ? -20.496 1.246 8.355 1.00 85.31 176 ALA A CA 1
ATOM 1435 C C . ALA A 1 176 ? -20.290 1.856 6.962 1.00 85.31 176 ALA A C 1
ATOM 1437 O O . ALA A 1 176 ? -19.393 1.428 6.244 1.00 85.31 176 ALA A O 1
ATOM 1438 N N . VAL A 1 177 ? -21.072 2.877 6.596 1.00 87.56 177 VAL A N 1
ATOM 1439 C CA . VAL A 1 177 ? -20.921 3.585 5.314 1.00 87.56 177 VAL A CA 1
ATOM 1440 C C . VAL A 1 177 ? -19.523 4.185 5.197 1.00 87.56 177 VAL A C 1
ATOM 1442 O O . VAL A 1 177 ? -18.853 3.969 4.192 1.00 87.56 177 VAL A O 1
ATOM 1445 N N . ARG A 1 178 ? -19.042 4.865 6.245 1.00 84.44 178 ARG A N 1
ATOM 1446 C CA . ARG A 1 178 ? -17.682 5.414 6.277 1.00 84.44 178 ARG A CA 1
ATOM 1447 C C . ARG A 1 178 ? -16.627 4.317 6.131 1.00 84.44 178 ARG A C 1
ATOM 1449 O O . ARG A 1 178 ? -15.685 4.488 5.370 1.00 84.44 178 ARG A O 1
ATOM 1456 N N . ALA A 1 179 ? -16.800 3.182 6.807 1.00 82.12 179 ALA A N 1
ATOM 1457 C CA . ALA A 1 179 ? -15.888 2.050 6.689 1.00 82.12 179 ALA A CA 1
ATOM 1458 C C . ALA A 1 179 ? -15.846 1.486 5.259 1.00 82.12 179 ALA A C 1
ATOM 1460 O O . ALA A 1 179 ? -14.760 1.193 4.769 1.00 82.12 179 ALA A O 1
ATOM 1461 N N . PHE A 1 180 ? -16.989 1.383 4.570 1.00 88.75 180 PHE A N 1
ATOM 1462 C CA . PHE A 1 180 ? -17.029 0.956 3.169 1.00 88.75 180 PHE A CA 1
ATOM 1463 C C . PHE A 1 180 ? -16.395 1.981 2.230 1.00 88.75 180 PHE A C 1
ATOM 1465 O O . PHE A 1 180 ? -15.573 1.599 1.403 1.00 88.75 180 PHE A O 1
ATOM 1472 N N . ILE A 1 181 ? -16.715 3.270 2.374 1.00 86.38 181 ILE A N 1
ATOM 1473 C CA . ILE A 1 181 ? -16.089 4.331 1.570 1.00 86.38 181 ILE A CA 1
ATOM 1474 C C . ILE A 1 181 ? -14.571 4.284 1.741 1.00 86.38 181 ILE A C 1
ATOM 1476 O O . ILE A 1 181 ? -13.851 4.265 0.745 1.00 86.38 181 ILE A O 1
ATOM 1480 N N . ASN A 1 182 ? -14.087 4.191 2.982 1.00 82.75 182 ASN A N 1
ATOM 1481 C CA . ASN A 1 182 ? -12.662 4.071 3.261 1.00 82.75 182 ASN A CA 1
ATOM 1482 C C . ASN A 1 182 ? -12.092 2.810 2.602 1.00 82.75 182 ASN A C 1
ATOM 1484 O O . ASN A 1 182 ? -11.142 2.915 1.840 1.00 82.75 182 ASN A O 1
ATOM 1488 N N . LEU A 1 183 ? -12.701 1.637 2.810 1.00 86.94 183 LEU A N 1
ATOM 1489 C CA . LEU A 1 183 ? -12.255 0.373 2.216 1.00 86.94 183 LEU A CA 1
ATOM 1490 C C . LEU A 1 183 ? -12.092 0.472 0.691 1.00 86.94 183 LEU A C 1
ATOM 1492 O O . LEU A 1 183 ? -11.022 0.170 0.169 1.00 86.94 183 LEU A O 1
ATOM 1496 N N . TYR A 1 184 ? -13.124 0.927 -0.021 1.00 93.31 184 TYR A N 1
ATOM 1497 C CA . TYR A 1 184 ? -13.072 1.049 -1.480 1.00 93.31 184 TYR A CA 1
ATOM 1498 C C . TYR A 1 184 ? -12.078 2.119 -1.930 1.00 93.31 184 TYR A C 1
ATOM 1500 O O . TYR A 1 184 ? -11.367 1.906 -2.906 1.00 93.31 184 TYR A O 1
ATOM 1508 N N . THR A 1 185 ? -11.963 3.226 -1.196 1.00 87.56 185 THR A N 1
ATOM 1509 C CA . THR A 1 185 ? -10.974 4.272 -1.489 1.00 87.56 185 THR A CA 1
ATOM 1510 C C . THR A 1 185 ? -9.542 3.742 -1.348 1.00 87.56 185 THR A C 1
ATOM 1512 O O . THR A 1 185 ? -8.719 4.023 -2.214 1.00 87.56 185 THR A O 1
ATOM 1515 N N . ALA A 1 186 ? -9.239 2.920 -0.328 1.00 83.94 186 ALA A N 1
ATOM 1516 C CA . ALA A 1 186 ? -7.921 2.274 -0.176 1.00 83.94 186 ALA A CA 1
ATOM 1517 C C . ALA A 1 186 ? -7.553 1.482 -1.418 1.00 83.94 186 ALA A C 1
ATOM 1519 O O . ALA A 1 186 ? -6.485 1.659 -2.002 1.00 83.94 186 ALA A O 1
ATOM 1520 N N . PHE A 1 187 ? -8.455 0.573 -1.782 1.00 89.69 187 PHE A N 1
ATOM 1521 C CA . PHE A 1 187 ? -8.213 -0.361 -2.859 1.00 89.69 187 PHE A CA 1
ATOM 1522 C C . PHE A 1 187 ? -8.200 0.346 -4.204 1.00 89.69 187 PHE A C 1
ATOM 1524 O O . PHE A 1 187 ? -7.393 -0.028 -5.038 1.00 89.69 187 PHE A O 1
ATOM 1531 N N . PHE A 1 188 ? -8.976 1.415 -4.388 1.00 92.62 188 PHE A N 1
ATOM 1532 C CA . PHE A 1 188 ? -8.911 2.255 -5.579 1.00 92.62 188 PHE A CA 1
ATOM 1533 C C . PHE A 1 188 ? -7.574 3.000 -5.711 1.00 92.62 188 PHE A C 1
ATOM 1535 O O . PHE A 1 188 ? -6.978 3.021 -6.790 1.00 92.62 188 PHE A O 1
ATOM 1542 N N . ILE A 1 189 ? -7.061 3.578 -4.620 1.00 85.44 189 ILE A N 1
ATOM 1543 C CA . ILE A 1 189 ? -5.740 4.227 -4.621 1.00 85.44 189 ILE A CA 1
ATOM 1544 C C . ILE A 1 189 ? -4.652 3.190 -4.924 1.00 85.44 189 ILE A C 1
ATOM 1546 O O . ILE A 1 189 ? -3.822 3.410 -5.804 1.00 85.44 189 ILE A O 1
ATOM 1550 N N . SER A 1 190 ? -4.688 2.035 -4.255 1.00 85.69 190 SER A N 1
ATOM 1551 C CA . SER A 1 190 ? -3.760 0.927 -4.507 1.00 85.69 190 SER A CA 1
ATOM 1552 C C . SER A 1 190 ? -3.846 0.430 -5.956 1.00 85.69 190 SER A C 1
ATOM 1554 O O . SER A 1 190 ? -2.821 0.327 -6.627 1.00 85.69 190 SER A O 1
ATOM 1556 N N . ALA A 1 191 ? -5.059 0.231 -6.475 1.00 91.62 191 ALA A N 1
ATOM 1557 C CA . ALA A 1 191 ? -5.329 -0.149 -7.857 1.00 91.62 191 ALA A CA 1
ATOM 1558 C C . ALA A 1 191 ? -4.710 0.843 -8.845 1.00 91.62 191 ALA A C 1
ATOM 1560 O O . ALA A 1 191 ? -4.040 0.432 -9.786 1.00 91.62 191 ALA A O 1
ATOM 1561 N N . THR A 1 192 ? -4.875 2.144 -8.596 1.00 89.19 192 THR A N 1
ATOM 1562 C CA . THR A 1 192 ? -4.313 3.213 -9.430 1.00 89.19 192 THR A CA 1
ATOM 1563 C C . THR A 1 192 ? -2.787 3.180 -9.429 1.00 89.19 192 THR A C 1
ATOM 1565 O O . THR A 1 192 ? -2.177 3.240 -10.492 1.00 89.19 192 THR A O 1
ATOM 1568 N N . ILE A 1 193 ? -2.160 3.038 -8.256 1.00 85.94 193 ILE A N 1
ATOM 1569 C CA . ILE A 1 193 ? -0.698 2.947 -8.130 1.00 85.94 193 ILE A CA 1
ATOM 1570 C C . ILE A 1 193 ? -0.157 1.775 -8.950 1.00 85.94 193 ILE A C 1
ATOM 1572 O O . ILE A 1 193 ? 0.757 1.950 -9.756 1.00 85.94 193 ILE A O 1
ATOM 1576 N N . HIS A 1 194 ? -0.731 0.588 -8.761 1.00 88.19 194 HIS A N 1
ATOM 1577 C CA . HIS A 1 194 ? -0.280 -0.606 -9.463 1.00 88.19 194 HIS A CA 1
ATOM 1578 C C . HIS A 1 194 ? -0.570 -0.536 -10.964 1.00 88.19 194 HIS A C 1
ATOM 1580 O O . HIS A 1 194 ? 0.272 -0.942 -11.753 1.00 88.19 194 HIS A O 1
ATOM 1586 N N . TYR A 1 195 ? -1.693 0.055 -11.373 1.00 90.69 195 TYR A N 1
ATOM 1587 C CA . TYR A 1 195 ? -2.039 0.236 -12.783 1.00 90.69 195 TYR A CA 1
ATOM 1588 C C . TYR A 1 195 ? -1.122 1.232 -13.506 1.00 90.69 195 TYR A C 1
ATOM 1590 O O . TYR A 1 195 ? -0.766 1.020 -14.662 1.00 90.69 195 TYR A O 1
ATOM 1598 N N . LEU A 1 196 ? -0.664 2.287 -12.823 1.00 86.06 196 LEU A N 1
ATOM 1599 C CA . LEU A 1 196 ? 0.397 3.155 -13.344 1.00 86.06 196 LEU A CA 1
ATOM 1600 C C . LEU A 1 196 ? 1.732 2.406 -13.466 1.00 86.06 196 LEU A C 1
ATOM 1602 O O . LEU A 1 196 ? 2.477 2.641 -14.417 1.00 86.06 196 LEU A O 1
ATOM 1606 N N . GLY A 1 197 ? 2.021 1.492 -12.534 1.00 85.06 197 GLY A N 1
ATOM 1607 C CA . GLY A 1 197 ? 3.154 0.570 -12.628 1.00 85.06 197 GLY A CA 1
ATOM 1608 C C . GLY A 1 197 ? 3.046 -0.358 -13.840 1.00 85.06 197 GLY A C 1
ATOM 1609 O O . GLY A 1 197 ? 4.010 -0.480 -14.595 1.00 85.06 197 GLY A O 1
ATOM 1610 N N . ASP A 1 198 ? 1.866 -0.941 -14.070 1.00 86.69 198 ASP A N 1
ATOM 1611 C CA . ASP A 1 198 ? 1.587 -1.752 -15.256 1.00 86.69 198 ASP A CA 1
ATOM 1612 C C . ASP A 1 198 ? 1.812 -0.927 -16.527 1.00 86.69 198 ASP A C 1
ATOM 1614 O O . ASP A 1 198 ? 2.541 -1.365 -17.405 1.00 86.69 198 ASP A O 1
ATOM 1618 N N . TYR A 1 199 ? 1.288 0.301 -16.609 1.00 85.94 199 TYR A N 1
ATOM 1619 C CA . TYR A 1 199 ? 1.514 1.179 -17.762 1.00 85.94 199 TYR A CA 1
ATOM 1620 C C . TYR A 1 199 ? 2.998 1.496 -17.981 1.00 85.94 199 TYR A C 1
ATOM 1622 O O . TYR A 1 199 ? 3.486 1.502 -19.112 1.00 85.94 199 TYR A O 1
ATOM 1630 N N . ALA A 1 200 ? 3.753 1.751 -16.910 1.00 82.69 200 ALA A N 1
ATOM 1631 C CA . ALA A 1 200 ? 5.182 2.025 -17.015 1.00 82.69 200 ALA A CA 1
ATOM 1632 C C . ALA A 1 200 ? 5.957 0.833 -17.603 1.00 82.69 200 ALA A C 1
ATOM 1634 O O . ALA A 1 200 ? 6.920 1.055 -18.345 1.00 82.69 200 ALA A O 1
ATOM 1635 N N . VAL A 1 201 ? 5.513 -0.390 -17.302 1.00 80.94 201 VAL A N 1
ATOM 1636 C CA . VAL A 1 201 ? 6.090 -1.655 -17.771 1.00 80.94 201 VAL A CA 1
ATOM 1637 C C . VAL A 1 201 ? 5.613 -2.013 -19.182 1.00 80.94 201 VAL A C 1
ATOM 1639 O O . VAL A 1 201 ? 6.434 -2.170 -20.082 1.00 80.94 201 VAL A O 1
ATOM 1642 N N . LEU A 1 202 ? 4.299 -2.097 -19.384 1.00 84.62 202 LEU A N 1
ATOM 1643 C CA . LEU A 1 202 ? 3.646 -2.560 -20.612 1.00 84.62 202 LEU A CA 1
ATOM 1644 C C . LEU A 1 202 ? 3.653 -1.508 -21.725 1.00 84.62 202 LEU A C 1
ATOM 1646 O O . LEU A 1 202 ? 3.529 -1.846 -22.897 1.00 84.62 202 LEU A O 1
ATOM 1650 N N . LYS A 1 203 ? 3.808 -0.227 -21.365 1.00 85.75 203 LYS A N 1
ATOM 1651 C CA . LYS A 1 203 ? 3.637 0.936 -22.256 1.00 85.75 203 LYS A CA 1
ATOM 1652 C C . LYS A 1 203 ? 2.240 1.035 -22.879 1.00 85.75 203 LYS A C 1
ATOM 1654 O O . LYS A 1 203 ? 2.054 1.750 -23.862 1.00 85.75 203 LYS A O 1
ATOM 1659 N N . ASP A 1 204 ? 1.258 0.376 -22.277 1.00 88.25 204 ASP A N 1
ATOM 1660 C CA . ASP A 1 204 ? -0.153 0.470 -22.617 1.00 88.25 204 ASP A CA 1
ATOM 1661 C C . ASP A 1 204 ? -1.032 0.317 -21.363 1.00 88.25 204 ASP A C 1
ATOM 1663 O O . ASP A 1 204 ? -0.553 0.104 -20.249 1.00 88.25 204 ASP A O 1
ATOM 1667 N N . TRP A 1 205 ? -2.340 0.472 -21.540 1.00 90.31 205 TRP A N 1
ATOM 1668 C CA . TRP A 1 205 ? -3.334 0.409 -20.469 1.00 90.31 205 TRP A CA 1
ATOM 1669 C C . TRP A 1 205 ? -3.979 -0.984 -20.345 1.00 90.31 205 TRP A C 1
ATOM 1671 O O . TRP A 1 205 ? -5.117 -1.102 -19.905 1.00 90.31 205 TRP A O 1
ATOM 1681 N N . THR A 1 206 ? -3.290 -2.054 -20.757 1.00 89.75 206 THR A N 1
ATOM 1682 C CA . THR A 1 206 ? -3.825 -3.431 -20.702 1.00 89.75 206 THR A CA 1
ATOM 1683 C C . THR A 1 206 ? -3.515 -4.159 -19.389 1.00 89.75 206 THR A C 1
ATOM 1685 O O . THR A 1 206 ? -3.875 -5.324 -19.214 1.00 89.75 206 THR A O 1
ATOM 1688 N N . GLY A 1 207 ? -2.881 -3.469 -18.438 1.00 87.88 207 GLY A N 1
ATOM 1689 C CA . GLY A 1 207 ? -2.573 -3.990 -17.109 1.00 87.88 207 GLY A CA 1
ATOM 1690 C C . GLY A 1 207 ? -3.811 -4.412 -16.318 1.00 87.88 207 GLY A C 1
ATOM 1691 O O . GLY A 1 207 ? -4.815 -3.702 -16.263 1.00 87.88 207 GLY A O 1
ATOM 1692 N N . GLY A 1 208 ? -3.747 -5.566 -15.656 1.00 92.31 208 GLY A N 1
ATOM 1693 C CA . GLY A 1 208 ? -4.871 -6.095 -14.882 1.00 92.31 208 GLY A CA 1
ATOM 1694 C C . GLY A 1 208 ? -4.863 -5.719 -13.401 1.00 92.31 208 GLY A C 1
ATOM 1695 O O . GLY A 1 208 ? -5.751 -6.156 -12.662 1.00 92.31 208 GLY A O 1
ATOM 1696 N N . SER A 1 209 ? -3.912 -4.887 -12.951 1.00 93.50 209 SER A N 1
ATOM 1697 C CA . SER A 1 209 ? -3.863 -4.394 -11.568 1.00 93.50 209 SER A CA 1
ATOM 1698 C C . SER A 1 209 ? -5.162 -3.714 -11.143 1.00 93.50 209 SER A C 1
ATOM 1700 O O . SER A 1 209 ? -5.670 -3.990 -10.056 1.00 93.50 209 SER A O 1
ATOM 1702 N N . MET A 1 210 ? -5.740 -2.861 -11.998 1.00 95.31 210 MET A N 1
ATOM 1703 C CA . MET A 1 210 ? -6.962 -2.128 -11.654 1.00 95.31 210 MET A CA 1
ATOM 1704 C C . MET A 1 210 ? -8.105 -3.086 -11.288 1.00 95.31 210 MET A C 1
ATOM 1706 O O . MET A 1 210 ? -8.757 -2.926 -10.256 1.00 95.31 210 MET A O 1
ATOM 1710 N N . ILE A 1 211 ? -8.296 -4.126 -12.102 1.00 95.81 211 ILE A N 1
ATOM 1711 C CA . ILE A 1 211 ? -9.318 -5.156 -11.890 1.00 95.81 211 ILE A CA 1
ATOM 1712 C C . ILE A 1 211 ? -9.018 -5.937 -10.608 1.00 95.81 211 ILE A C 1
ATOM 1714 O O . ILE A 1 211 ? -9.879 -6.050 -9.737 1.00 95.81 211 ILE A O 1
ATOM 1718 N N . PHE A 1 212 ? -7.788 -6.434 -10.460 1.00 95.00 212 PHE A N 1
ATOM 1719 C CA . PHE A 1 212 ? -7.393 -7.253 -9.316 1.00 95.00 212 PHE A CA 1
ATOM 1720 C C . PHE A 1 212 ? -7.611 -6.544 -7.976 1.00 95.00 212 PHE A C 1
ATOM 1722 O O . PHE A 1 212 ? -8.225 -7.114 -7.070 1.00 95.00 212 PHE A O 1
ATOM 1729 N N . PHE A 1 213 ? -7.141 -5.302 -7.842 1.00 95.06 213 PHE A N 1
ATOM 1730 C CA . PHE A 1 213 ? -7.250 -4.556 -6.590 1.00 95.06 213 PHE A CA 1
ATOM 1731 C C . PHE A 1 213 ? -8.689 -4.121 -6.297 1.00 95.06 213 PHE A C 1
ATOM 1733 O O . PHE A 1 213 ? -9.101 -4.182 -5.140 1.00 95.06 213 PHE A O 1
ATOM 1740 N N . MET A 1 214 ? -9.487 -3.771 -7.313 1.00 97.62 214 MET A N 1
ATOM 1741 C CA . MET A 1 214 ? -10.905 -3.430 -7.123 1.00 97.62 214 MET A CA 1
ATOM 1742 C C . MET A 1 214 ? -11.793 -4.640 -6.803 1.00 97.62 214 MET A C 1
ATOM 1744 O O . MET A 1 214 ? -12.845 -4.472 -6.186 1.00 97.62 214 MET A O 1
ATOM 1748 N N . LEU A 1 215 ? -11.365 -5.862 -7.132 1.00 96.31 215 LEU A N 1
ATOM 1749 C CA . LEU A 1 215 ? -12.051 -7.089 -6.718 1.00 96.31 215 LEU A CA 1
ATOM 1750 C C . LEU A 1 215 ? -11.876 -7.401 -5.221 1.00 96.31 215 LEU A C 1
ATOM 1752 O O . LEU A 1 215 ? -12.770 -7.981 -4.608 1.00 96.31 215 LEU A O 1
ATOM 1756 N N . GLN A 1 216 ? -10.777 -6.983 -4.590 1.00 96.19 216 GLN A N 1
ATOM 1757 C CA . GLN A 1 216 ? -10.530 -7.239 -3.163 1.00 96.19 216 GLN A CA 1
ATOM 1758 C C . GLN A 1 216 ? -11.587 -6.629 -2.211 1.00 96.19 216 GLN A C 1
ATOM 1760 O O . GLN A 1 216 ? -12.111 -7.363 -1.368 1.00 96.19 216 GLN A O 1
ATOM 1765 N N . PRO A 1 217 ? -11.979 -5.338 -2.311 1.00 95.50 217 PRO A N 1
ATOM 1766 C CA . PRO A 1 217 ? -13.006 -4.768 -1.438 1.00 95.50 217 PRO A CA 1
ATOM 1767 C C . PRO A 1 217 ? -14.390 -5.381 -1.692 1.00 95.50 217 PRO A C 1
ATOM 1769 O O . PRO A 1 217 ? -15.195 -5.468 -0.759 1.00 95.50 217 PRO A O 1
ATOM 1772 N N . VAL A 1 218 ? -14.660 -5.864 -2.911 1.00 96.62 218 VAL A N 1
ATOM 1773 C CA . VAL A 1 218 ? -15.876 -6.627 -3.238 1.00 96.62 218 VAL A CA 1
ATOM 1774 C C . VAL A 1 218 ? -15.884 -7.956 -2.481 1.00 96.62 218 VAL A C 1
ATOM 1776 O O . VAL A 1 218 ? -16.870 -8.267 -1.813 1.00 96.62 218 VAL A O 1
ATOM 1779 N N . ALA A 1 219 ? -14.766 -8.689 -2.491 1.00 94.62 219 ALA A N 1
ATOM 1780 C CA . ALA A 1 219 ? -14.593 -9.939 -1.747 1.00 94.62 219 ALA A CA 1
ATOM 1781 C C . ALA A 1 219 ? -14.811 -9.757 -0.24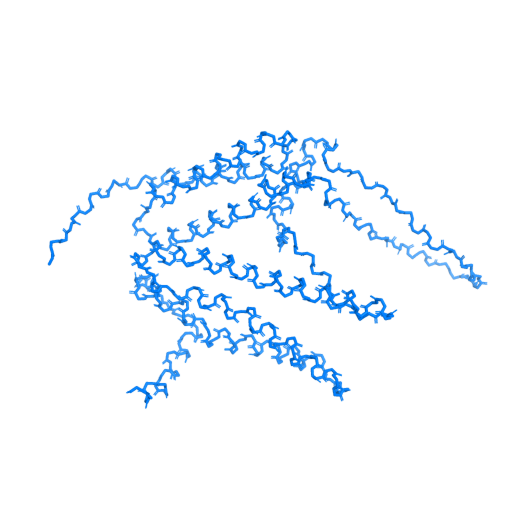0 1.00 94.62 219 ALA A C 1
ATOM 1783 O O . ALA A 1 219 ? -15.547 -10.514 0.388 1.00 94.62 219 ALA A O 1
ATOM 1784 N N . ILE A 1 220 ? -14.205 -8.713 0.332 1.00 93.12 220 ILE A N 1
ATOM 1785 C CA . ILE A 1 220 ? -14.328 -8.376 1.756 1.00 93.12 220 ILE A CA 1
ATOM 1786 C C . ILE A 1 220 ? -15.778 -8.006 2.092 1.00 93.12 220 ILE A C 1
ATOM 1788 O O . ILE A 1 220 ? -16.315 -8.432 3.114 1.00 93.12 220 ILE A O 1
ATOM 1792 N N . THR A 1 221 ? -16.446 -7.237 1.227 1.00 94.38 221 THR A N 1
ATOM 1793 C CA . THR A 1 221 ? -17.864 -6.884 1.402 1.00 94.38 221 THR A CA 1
ATOM 1794 C C . THR A 1 221 ? -18.745 -8.134 1.396 1.00 94.38 221 THR A C 1
ATOM 1796 O O . THR A 1 221 ? -19.625 -8.274 2.250 1.00 94.38 221 THR A O 1
ATOM 1799 N N . PHE A 1 222 ? -18.478 -9.062 0.476 1.00 95.38 222 PHE A N 1
ATOM 1800 C CA . PHE A 1 222 ? -19.162 -10.348 0.406 1.00 95.38 222 PHE A CA 1
ATOM 1801 C C . PHE A 1 222 ? -18.918 -11.197 1.662 1.00 95.38 222 PHE A C 1
ATOM 1803 O O . PHE A 1 222 ? -19.873 -11.695 2.258 1.00 95.38 222 PHE A O 1
ATOM 1810 N N . GLU A 1 223 ? -17.674 -11.295 2.136 1.00 93.75 223 GLU A N 1
ATOM 1811 C CA . GLU A 1 223 ? -17.332 -11.999 3.377 1.00 93.75 223 GLU A CA 1
ATOM 1812 C C . GLU A 1 223 ? -18.095 -11.422 4.582 1.00 93.75 223 GLU A C 1
ATOM 1814 O O . GLU A 1 223 ? -18.693 -12.167 5.362 1.00 93.75 223 GLU A O 1
ATOM 1819 N N . ILE A 1 224 ? -18.154 -10.091 4.708 1.00 91.75 224 ILE A N 1
ATOM 1820 C CA . ILE A 1 224 ? -18.920 -9.413 5.764 1.00 91.75 224 ILE A CA 1
ATOM 1821 C C . ILE A 1 224 ? -20.410 -9.775 5.682 1.00 91.75 224 ILE A C 1
ATOM 1823 O O . ILE A 1 224 ? -21.036 -10.013 6.720 1.00 91.75 224 ILE A O 1
ATOM 1827 N N . LEU A 1 225 ? -20.988 -9.825 4.477 1.00 93.81 225 LEU A N 1
ATOM 1828 C CA . LEU A 1 225 ? -22.387 -10.204 4.271 1.00 93.81 225 LEU A CA 1
ATOM 1829 C C . LEU A 1 225 ? -22.646 -11.653 4.702 1.00 93.81 225 LEU A C 1
ATOM 1831 O O . LEU A 1 225 ? -23.561 -11.897 5.491 1.00 93.81 225 LEU A O 1
ATOM 1835 N N . VAL A 1 226 ? -21.813 -12.597 4.259 1.00 93.12 226 VAL A N 1
ATOM 1836 C CA . VAL A 1 226 ? -21.919 -14.016 4.636 1.00 93.12 226 VAL A CA 1
ATOM 1837 C C . VAL A 1 226 ? -21.800 -14.183 6.150 1.00 93.12 226 VAL A C 1
ATOM 1839 O O . VAL A 1 226 ? -22.632 -14.850 6.767 1.00 93.12 226 VAL A O 1
ATOM 1842 N N . LEU A 1 227 ? -20.832 -13.516 6.786 1.00 90.69 227 LEU A N 1
ATOM 1843 C CA . LEU A 1 227 ? -20.667 -13.549 8.241 1.00 90.69 227 LEU A CA 1
ATOM 1844 C C . LEU A 1 227 ? -21.891 -12.998 8.982 1.00 90.69 227 LEU A C 1
ATOM 1846 O O . LEU A 1 227 ? -22.246 -13.521 10.040 1.00 90.69 227 LEU A O 1
ATOM 1850 N N . ARG A 1 228 ? -22.550 -11.961 8.452 1.00 91.06 228 ARG A N 1
ATOM 1851 C CA . ARG A 1 228 ? -23.796 -11.430 9.027 1.00 91.06 228 ARG A CA 1
ATOM 1852 C C . ARG A 1 228 ? -24.945 -12.424 8.904 1.00 91.06 228 ARG A C 1
ATOM 1854 O O . ARG A 1 228 ? -25.634 -12.639 9.896 1.00 91.06 228 ARG A O 1
ATOM 1861 N N . ILE A 1 229 ? -25.110 -13.056 7.742 1.00 92.94 229 ILE A N 1
ATOM 1862 C CA . ILE A 1 229 ? -26.146 -14.075 7.518 1.00 92.94 229 ILE A CA 1
ATOM 1863 C C . ILE A 1 229 ? -25.938 -15.254 8.472 1.00 92.94 229 ILE A C 1
ATOM 1865 O O . ILE A 1 229 ? -26.849 -15.605 9.214 1.00 92.94 229 ILE A O 1
ATOM 1869 N N . VAL A 1 230 ? -24.723 -15.810 8.538 1.00 92.62 230 VAL A N 1
ATOM 1870 C CA . VAL A 1 230 ? -24.406 -16.935 9.434 1.00 92.62 230 VAL A CA 1
ATOM 1871 C C . VAL A 1 230 ? -24.678 -16.568 10.893 1.00 92.62 230 VAL A C 1
ATOM 1873 O O . VAL A 1 230 ? -25.297 -17.347 11.613 1.00 92.62 230 VAL A O 1
ATOM 1876 N N . ARG A 1 231 ? -24.298 -15.364 11.339 1.00 91.38 231 ARG A N 1
ATOM 1877 C CA . ARG A 1 231 ? -24.607 -14.904 12.704 1.00 91.38 231 ARG A CA 1
ATOM 1878 C C . ARG A 1 231 ? -26.108 -14.756 12.950 1.00 91.38 231 ARG A C 1
ATOM 1880 O O . ARG A 1 231 ? -26.558 -15.092 14.041 1.00 91.38 231 ARG A O 1
ATOM 1887 N N . ALA A 1 232 ? -26.872 -14.304 11.956 1.00 93.44 232 ALA A N 1
ATOM 1888 C CA . ALA A 1 232 ? -28.324 -14.174 12.058 1.00 93.44 232 ALA A CA 1
ATOM 1889 C C . ALA A 1 232 ? -29.036 -15.532 12.206 1.00 93.44 232 ALA A C 1
ATOM 1891 O O . ALA A 1 232 ? -30.096 -15.590 12.817 1.00 93.44 232 ALA A O 1
ATOM 1892 N N . THR A 1 233 ? -28.440 -16.632 11.727 1.00 95.56 233 THR A N 1
ATOM 1893 C CA . THR A 1 233 ? -29.000 -17.986 11.921 1.00 95.56 233 THR A CA 1
ATOM 1894 C C . THR A 1 233 ? -28.872 -18.524 13.352 1.00 95.56 233 THR A C 1
ATOM 1896 O O . THR A 1 233 ? -29.464 -19.549 13.674 1.00 95.56 233 THR A O 1
ATOM 1899 N N . GLY A 1 234 ? -28.063 -17.893 14.214 1.00 95.00 234 GLY A N 1
ATOM 1900 C CA . GLY A 1 234 ? -27.778 -18.390 15.566 1.00 95.00 234 GLY A CA 1
ATOM 1901 C C . GLY A 1 234 ? -26.872 -19.632 15.623 1.00 95.00 234 GLY A C 1
ATOM 1902 O O . GLY A 1 234 ? -26.553 -20.104 16.718 1.00 95.00 234 GLY A O 1
ATOM 1903 N N . ILE A 1 235 ? -26.412 -20.149 14.476 1.00 94.94 235 ILE A N 1
ATOM 1904 C CA . ILE A 1 235 ? -25.529 -21.319 14.406 1.00 94.94 235 ILE A CA 1
ATOM 1905 C C . ILE A 1 235 ? -24.173 -20.990 15.044 1.00 94.94 235 ILE A C 1
ATOM 1907 O O . ILE A 1 235 ? -23.458 -20.071 14.636 1.00 94.94 235 ILE A O 1
ATOM 1911 N N . ARG A 1 236 ? -23.778 -21.791 16.039 1.00 95.31 236 ARG A N 1
ATOM 1912 C CA . ARG A 1 236 ? -22.461 -21.695 16.679 1.00 95.31 236 ARG A CA 1
ATOM 1913 C C . ARG A 1 236 ? -21.447 -22.538 15.913 1.00 95.31 236 ARG A C 1
ATOM 1915 O O . ARG A 1 236 ? -21.322 -23.736 16.143 1.00 95.31 236 ARG A O 1
ATOM 1922 N N . VAL A 1 237 ? -20.697 -21.899 15.022 1.00 93.31 237 VAL A N 1
ATOM 1923 C CA . VAL A 1 237 ? -19.600 -22.551 14.294 1.00 93.31 237 VAL A CA 1
ATOM 1924 C C . VAL A 1 237 ? -18.367 -22.677 15.206 1.00 93.31 237 VAL A C 1
ATOM 1926 O O . VAL A 1 237 ? -17.941 -21.673 15.791 1.00 93.31 237 VAL A O 1
ATOM 1929 N N . PRO A 1 238 ? -17.749 -23.868 15.337 1.00 95.88 238 PRO A N 1
ATOM 1930 C CA . PRO A 1 238 ? -16.487 -24.023 16.056 1.00 95.88 238 PRO A CA 1
ATOM 1931 C C . PRO A 1 238 ? -15.401 -23.087 15.509 1.00 95.88 238 PRO A C 1
ATOM 1933 O O . PRO A 1 238 ? -15.235 -22.944 14.298 1.00 95.88 238 PRO A O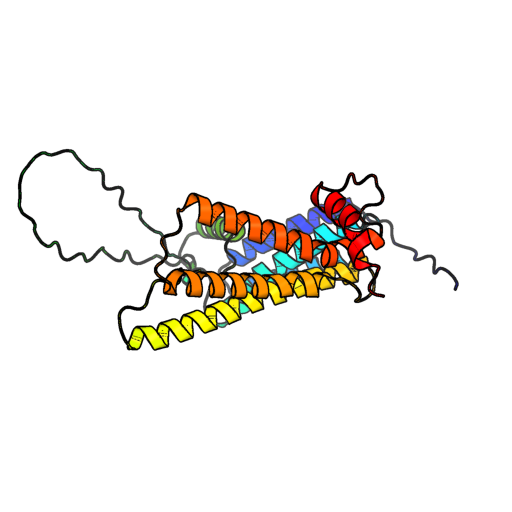 1
ATOM 1936 N N . ARG A 1 239 ? -14.610 -22.468 16.397 1.00 93.44 239 ARG A N 1
ATOM 1937 C CA . ARG A 1 239 ? -13.605 -21.452 16.013 1.00 93.44 239 ARG A CA 1
ATOM 1938 C C . ARG A 1 239 ? -12.594 -21.948 14.976 1.00 93.44 239 ARG A C 1
ATOM 1940 O O . ARG A 1 239 ? -12.190 -21.174 14.114 1.00 93.44 239 ARG A O 1
ATOM 1947 N N . TRP A 1 240 ? -12.160 -23.204 15.075 1.00 96.56 240 TRP A N 1
ATOM 1948 C CA . TRP A 1 240 ? -11.195 -23.783 14.137 1.00 96.56 240 TRP A CA 1
ATOM 1949 C C . TRP A 1 240 ? -11.792 -23.920 12.731 1.00 96.56 240 TRP A C 1
ATOM 1951 O O . TRP A 1 240 ? -11.117 -23.604 11.758 1.00 96.56 240 TRP A O 1
ATOM 1961 N N . LEU A 1 241 ? -13.071 -24.297 12.635 1.00 94.50 241 LEU A N 1
ATOM 1962 C CA . LEU A 1 241 ? -13.772 -24.463 11.367 1.00 94.50 241 LEU A CA 1
ATOM 1963 C C . LEU A 1 241 ? -14.008 -23.109 10.697 1.00 94.50 241 LEU A C 1
ATOM 1965 O O . LEU A 1 241 ? -13.736 -22.960 9.512 1.00 94.50 241 LEU A O 1
ATOM 1969 N N . ALA A 1 242 ? -14.416 -22.096 11.468 1.00 91.56 242 ALA A N 1
ATOM 1970 C CA . ALA A 1 242 ? -14.543 -20.729 10.963 1.00 91.56 242 ALA A CA 1
ATOM 1971 C C . ALA A 1 242 ? -13.205 -20.187 10.420 1.00 91.56 242 ALA A C 1
ATOM 1973 O O . ALA A 1 242 ? -13.176 -19.564 9.361 1.00 91.56 242 ALA A O 1
ATOM 1974 N N . LYS A 1 243 ? -12.085 -20.464 11.106 1.00 88.38 243 LYS A N 1
ATOM 1975 C CA . LYS A 1 243 ? -10.742 -20.100 10.623 1.00 88.38 243 LYS A CA 1
ATOM 1976 C C . LYS A 1 243 ? -10.360 -20.847 9.347 1.00 88.38 243 LYS A C 1
ATOM 1978 O O . LYS A 1 243 ? -9.882 -20.220 8.410 1.00 88.38 243 LYS A O 1
ATOM 1983 N N . ALA A 1 244 ? -10.571 -22.162 9.304 1.00 91.06 244 ALA A N 1
ATOM 1984 C CA . ALA A 1 244 ? -10.274 -22.974 8.126 1.00 91.06 244 ALA A CA 1
ATOM 1985 C C . ALA A 1 244 ? -11.092 -22.519 6.907 1.00 91.06 244 ALA A C 1
ATOM 1987 O O . ALA A 1 244 ? -10.535 -22.366 5.822 1.00 91.06 244 ALA A O 1
ATOM 1988 N N . ALA A 1 245 ? -12.381 -22.225 7.101 1.00 92.69 245 ALA A N 1
ATOM 1989 C CA . ALA A 1 245 ? -13.248 -21.674 6.065 1.00 92.69 245 ALA A CA 1
ATOM 1990 C C . ALA A 1 245 ? -12.749 -20.307 5.574 1.00 92.69 245 ALA A C 1
ATOM 1992 O O . ALA A 1 245 ? -12.650 -20.106 4.369 1.00 92.69 245 ALA A O 1
ATOM 1993 N N . GLY A 1 246 ? -12.358 -19.407 6.484 1.00 90.44 246 GLY A N 1
ATOM 1994 C CA . GLY A 1 246 ? -11.774 -18.111 6.124 1.00 90.44 246 GLY A CA 1
ATOM 1995 C C . GLY A 1 246 ? -10.476 -18.239 5.318 1.00 90.44 246 GLY A C 1
ATOM 1996 O O . GLY A 1 246 ? -10.338 -17.612 4.273 1.00 90.44 246 GLY A O 1
ATOM 1997 N N . TYR A 1 247 ? -9.543 -19.102 5.740 1.00 87.75 247 TYR A N 1
ATOM 1998 C CA . TYR A 1 247 ? -8.312 -19.347 4.975 1.00 87.75 247 TYR A CA 1
ATOM 1999 C C . TYR A 1 247 ? -8.588 -19.954 3.601 1.00 87.75 247 TYR A C 1
ATOM 2001 O O . TYR A 1 247 ? -7.975 -19.544 2.618 1.00 87.75 247 TYR A O 1
ATOM 2009 N N . THR A 1 248 ? -9.524 -20.902 3.528 1.00 91.88 248 THR A N 1
ATOM 2010 C CA . THR A 1 248 ? -9.929 -21.525 2.263 1.00 91.88 248 THR A CA 1
ATOM 2011 C C . THR A 1 248 ? -10.550 -20.491 1.328 1.00 91.88 248 THR A C 1
ATOM 2013 O O . THR A 1 248 ? -10.175 -20.429 0.163 1.00 91.88 248 THR A O 1
ATOM 2016 N N . TRP A 1 249 ? -11.439 -19.636 1.843 1.00 95.44 249 TRP A N 1
ATOM 2017 C CA . TRP A 1 249 ? -12.047 -18.534 1.098 1.00 95.44 249 TRP A CA 1
ATOM 2018 C C . TRP A 1 249 ? -10.992 -17.599 0.501 1.00 95.44 249 TRP A C 1
ATOM 2020 O O . TRP A 1 249 ? -10.994 -17.371 -0.707 1.00 95.44 249 TRP A O 1
ATOM 2030 N N . VAL A 1 250 ? -10.051 -17.121 1.321 1.00 89.88 250 VAL A N 1
ATOM 2031 C CA . VAL A 1 250 ? -8.964 -16.245 0.862 1.00 89.88 250 VAL A CA 1
ATOM 2032 C C . VAL A 1 250 ? -8.116 -16.945 -0.200 1.00 89.88 250 VAL A C 1
ATOM 2034 O O . VAL A 1 250 ? -7.851 -16.361 -1.246 1.00 89.88 250 VAL A O 1
ATOM 2037 N N . LEU A 1 251 ? -7.725 -18.203 0.024 1.00 85.38 251 LEU A N 1
ATOM 2038 C CA . LEU A 1 251 ? -6.918 -18.959 -0.933 1.00 85.38 251 LEU A CA 1
ATOM 2039 C C . LEU A 1 251 ? -7.629 -19.114 -2.284 1.00 85.38 251 LEU A C 1
ATOM 2041 O O . LEU A 1 251 ? -7.017 -18.870 -3.322 1.00 85.38 251 LEU A O 1
ATOM 2045 N N . VAL A 1 252 ? -8.911 -19.490 -2.277 1.00 90.50 252 VAL A N 1
ATOM 2046 C CA . VAL A 1 252 ? -9.721 -19.634 -3.495 1.00 90.50 252 VAL A CA 1
ATOM 2047 C C . VAL A 1 252 ? -9.859 -18.292 -4.210 1.00 90.50 252 VAL A C 1
ATOM 2049 O O . VAL A 1 252 ? -9.618 -18.220 -5.414 1.00 90.50 252 VAL A O 1
ATOM 2052 N N . TRP A 1 253 ? -10.176 -17.219 -3.479 1.00 93.75 253 TRP A N 1
ATOM 2053 C CA . TRP A 1 253 ? -10.338 -15.884 -4.054 1.00 93.75 253 TRP A CA 1
ATOM 2054 C C . TRP A 1 253 ? -9.052 -15.371 -4.709 1.00 93.75 253 TRP A C 1
ATOM 2056 O O . TRP A 1 253 ? -9.072 -14.909 -5.852 1.00 93.75 253 TRP A O 1
ATOM 2066 N N . PHE A 1 254 ? -7.914 -15.491 -4.020 1.00 87.94 254 PHE A N 1
ATOM 2067 C CA . PHE A 1 254 ? -6.620 -15.110 -4.582 1.00 87.94 254 PHE A CA 1
ATOM 2068 C C . PHE A 1 254 ? -6.242 -16.001 -5.762 1.00 87.94 254 PHE A C 1
ATOM 2070 O O . PHE A 1 254 ? -5.780 -15.484 -6.767 1.00 87.94 254 PHE A O 1
ATOM 2077 N N . THR A 1 255 ? -6.488 -17.309 -5.705 1.00 85.69 255 THR A N 1
ATOM 2078 C CA . THR A 1 255 ? -6.204 -18.201 -6.843 1.00 85.69 255 THR A CA 1
ATOM 2079 C C . THR A 1 255 ? -7.008 -17.808 -8.085 1.00 85.69 255 THR A C 1
ATOM 2081 O O . THR A 1 255 ? -6.475 -17.837 -9.190 1.00 85.69 255 THR A O 1
ATOM 2084 N N . ALA A 1 256 ? -8.268 -17.398 -7.912 1.00 89.62 256 ALA A N 1
ATOM 2085 C CA . ALA A 1 256 ? -9.131 -16.979 -9.013 1.00 89.62 256 ALA A CA 1
ATOM 2086 C C . ALA A 1 256 ? -8.767 -15.596 -9.581 1.00 89.62 256 ALA A C 1
ATOM 2088 O O . ALA A 1 256 ? -8.857 -15.386 -10.787 1.00 89.62 256 ALA A O 1
ATOM 2089 N N . THR A 1 257 ? -8.366 -14.648 -8.729 1.00 92.56 257 THR A N 1
ATOM 2090 C CA . THR A 1 257 ? -8.152 -13.247 -9.136 1.00 92.56 257 THR A CA 1
ATOM 2091 C C . THR A 1 257 ? -6.697 -12.911 -9.450 1.00 92.56 257 THR A C 1
ATOM 2093 O O . THR A 1 257 ? -6.443 -12.058 -10.290 1.00 92.56 257 THR A O 1
ATOM 2096 N N . LEU A 1 258 ? -5.719 -13.587 -8.843 1.00 88.50 258 LEU A N 1
ATOM 2097 C CA . LEU A 1 258 ? -4.294 -13.304 -9.042 1.00 88.50 258 LEU A CA 1
ATOM 2098 C C . LEU A 1 258 ? -3.838 -13.377 -10.513 1.00 88.50 258 LEU A C 1
ATOM 2100 O O . LEU A 1 258 ? -3.045 -12.516 -10.904 1.00 88.50 258 LEU A O 1
ATOM 2104 N N . PRO A 1 259 ? -4.325 -14.317 -11.354 1.00 89.31 259 PRO A N 1
ATOM 2105 C CA . PRO A 1 259 ? -3.951 -14.356 -12.764 1.00 89.31 259 PRO A CA 1
ATOM 2106 C C . PRO A 1 259 ? -4.253 -13.058 -13.511 1.00 89.31 259 PRO A C 1
ATOM 2108 O O . PRO A 1 259 ? -3.444 -12.665 -14.344 1.00 89.31 259 PRO A O 1
ATOM 2111 N N . THR A 1 260 ? -5.338 -12.342 -13.178 1.00 90.81 260 THR A N 1
ATOM 2112 C CA . THR A 1 260 ? -5.662 -11.084 -13.869 1.00 90.81 260 THR A CA 1
ATOM 2113 C C . THR A 1 260 ? -4.560 -10.048 -13.682 1.00 90.81 260 THR A C 1
ATOM 2115 O O . THR A 1 260 ? -4.289 -9.285 -14.596 1.00 90.81 260 THR A O 1
ATOM 2118 N N . TRP A 1 261 ? -3.898 -10.030 -12.522 1.00 89.31 261 TRP A N 1
ATOM 2119 C CA . TRP A 1 261 ? -2.775 -9.130 -12.260 1.00 89.31 261 TRP A CA 1
ATOM 2120 C C . TRP A 1 261 ? -1.451 -9.649 -12.824 1.00 89.31 261 TRP A C 1
ATOM 2122 O O . TRP A 1 261 ? -0.697 -8.898 -13.436 1.00 89.31 261 TRP A O 1
ATOM 2132 N N . VAL A 1 262 ? -1.164 -10.935 -12.619 1.00 85.56 262 VAL A N 1
ATOM 2133 C CA . VAL A 1 262 ? 0.150 -11.516 -12.926 1.00 85.56 262 VAL A CA 1
ATOM 2134 C C . VAL A 1 262 ? 0.339 -11.761 -14.422 1.00 85.56 262 VAL A C 1
ATOM 2136 O O . VAL A 1 262 ? 1.445 -11.600 -14.928 1.00 85.56 262 VAL A O 1
ATOM 2139 N N . GLU A 1 263 ? -0.710 -12.137 -15.150 1.00 84.69 263 GLU A N 1
ATOM 2140 C CA . GLU A 1 263 ? -0.595 -12.542 -16.553 1.00 84.69 263 GLU A CA 1
ATOM 2141 C C . GLU A 1 263 ? -0.074 -11.435 -17.489 1.00 84.69 263 GLU A C 1
ATOM 2143 O O . GLU A 1 263 ? 0.849 -11.728 -18.251 1.00 84.69 263 GLU A O 1
ATOM 2148 N N . PRO A 1 264 ? -0.556 -10.176 -17.432 1.00 85.19 264 PRO A N 1
ATOM 2149 C CA . PRO A 1 264 ? 0.007 -9.096 -18.246 1.00 85.19 264 PRO A CA 1
ATOM 2150 C C . PRO A 1 264 ? 1.499 -8.876 -17.977 1.00 85.19 264 PRO A C 1
ATOM 2152 O O . PRO A 1 264 ? 2.286 -8.711 -18.905 1.00 85.19 264 PRO A O 1
ATOM 2155 N N . VAL A 1 265 ? 1.902 -8.953 -16.706 1.00 81.81 265 VAL A N 1
ATOM 2156 C CA . VAL A 1 265 ? 3.295 -8.780 -16.276 1.00 81.81 265 VAL A CA 1
ATOM 2157 C C . VAL A 1 265 ? 4.168 -9.936 -16.778 1.00 81.81 265 VAL A C 1
ATOM 2159 O O . VAL A 1 265 ? 5.241 -9.705 -17.327 1.00 81.81 265 VAL A O 1
ATOM 2162 N N . VAL A 1 266 ? 3.690 -11.181 -16.685 1.00 83.62 266 VAL A N 1
ATOM 2163 C CA . VAL A 1 266 ? 4.381 -12.357 -17.246 1.00 83.62 266 VAL A CA 1
ATOM 2164 C C . VAL A 1 266 ? 4.558 -12.228 -18.757 1.00 83.62 266 VAL A C 1
ATOM 2166 O O . VAL A 1 266 ? 5.657 -12.451 -19.256 1.00 83.62 266 VAL A O 1
ATOM 2169 N N . ARG A 1 267 ? 3.504 -11.835 -19.486 1.00 80.00 267 ARG A N 1
ATOM 2170 C CA . ARG A 1 267 ? 3.547 -11.651 -20.948 1.00 80.00 267 ARG A CA 1
ATOM 2171 C C . ARG A 1 267 ? 4.519 -10.553 -21.386 1.00 80.00 267 ARG A C 1
ATOM 2173 O O . ARG A 1 267 ? 4.978 -10.579 -22.521 1.00 80.00 267 ARG A O 1
ATOM 2180 N N . ALA A 1 268 ? 4.840 -9.617 -20.499 1.00 81.31 268 ALA A N 1
ATOM 2181 C CA . ALA A 1 268 ? 5.825 -8.567 -20.732 1.00 81.31 268 ALA A CA 1
ATOM 2182 C C . ALA A 1 268 ? 7.275 -8.994 -20.455 1.00 81.31 268 ALA A C 1
ATOM 2184 O O . ALA A 1 268 ? 8.167 -8.148 -20.430 1.00 81.31 268 ALA A O 1
ATOM 2185 N N . GLY A 1 269 ? 7.511 -10.285 -20.211 1.00 80.88 269 GLY A N 1
ATOM 2186 C CA . GLY A 1 269 ? 8.845 -10.844 -20.010 1.00 80.88 269 GLY A CA 1
ATOM 2187 C C . GLY A 1 269 ? 9.363 -10.742 -18.576 1.00 80.88 269 GLY A C 1
ATOM 2188 O O . GLY A 1 269 ? 10.504 -11.100 -18.302 1.00 80.88 269 GLY A O 1
ATOM 2189 N N . PHE A 1 270 ? 8.534 -10.315 -17.616 1.00 72.94 270 PHE A N 1
ATOM 2190 C CA . PHE A 1 270 ? 8.944 -10.110 -16.218 1.00 72.94 270 PHE A CA 1
ATOM 2191 C C . PHE A 1 270 ? 9.453 -11.387 -15.524 1.00 72.94 270 PHE A C 1
ATOM 2193 O O . PHE A 1 270 ? 10.014 -11.312 -14.433 1.00 72.94 270 PHE A O 1
ATOM 2200 N N . MET A 1 271 ? 9.207 -12.564 -16.113 1.00 71.19 271 MET A N 1
ATOM 2201 C CA . MET A 1 271 ? 9.486 -13.875 -15.513 1.00 71.19 271 MET A CA 1
ATOM 2202 C C . MET A 1 271 ? 10.255 -14.819 -16.457 1.00 71.19 271 MET A C 1
ATOM 2204 O O . MET A 1 271 ? 10.285 -16.027 -16.220 1.00 71.19 271 MET A O 1
ATOM 2208 N N . GLU A 1 272 ? 10.871 -14.286 -17.520 1.00 71.38 272 GLU A N 1
ATOM 2209 C CA . GLU A 1 272 ? 11.623 -15.075 -18.514 1.00 71.38 272 GLU A CA 1
ATOM 2210 C C . GLU A 1 272 ? 12.954 -15.637 -17.965 1.00 71.38 272 GLU A C 1
ATOM 2212 O O . GLU A 1 272 ? 13.391 -16.701 -18.402 1.00 71.38 272 GLU A O 1
ATOM 2217 N N . ASP A 1 273 ? 13.538 -15.028 -16.925 1.00 61.41 273 ASP A N 1
ATOM 2218 C CA . ASP A 1 273 ? 14.838 -15.418 -16.345 1.00 61.41 273 ASP A CA 1
ATOM 2219 C C . ASP A 1 273 ? 14.764 -16.580 -15.323 1.00 61.41 273 ASP A C 1
ATOM 2221 O O . ASP A 1 273 ? 15.372 -16.547 -14.252 1.00 61.41 273 ASP A O 1
ATOM 2225 N N . GLY A 1 274 ? 14.026 -17.648 -15.643 1.00 55.00 274 GLY A N 1
ATOM 2226 C CA . GLY A 1 274 ? 14.060 -18.899 -14.866 1.00 55.00 274 GLY A CA 1
ATOM 2227 C C . GLY A 1 274 ? 13.058 -18.985 -13.712 1.00 55.00 274 GLY A C 1
ATOM 2228 O O . GLY A 1 274 ? 13.337 -19.603 -12.680 1.00 55.00 274 GLY A O 1
ATOM 2229 N N . TRP A 1 275 ? 11.869 -18.398 -13.862 1.00 57.22 275 TRP A N 1
ATOM 2230 C CA . TRP A 1 275 ? 10.833 -18.531 -12.844 1.00 57.22 275 TRP A CA 1
ATOM 2231 C C . TRP A 1 275 ? 10.293 -19.964 -12.742 1.00 57.22 275 TRP A C 1
ATOM 2233 O O . TRP A 1 275 ? 9.564 -20.456 -13.602 1.00 57.22 275 TRP A O 1
ATOM 2243 N N . HIS A 1 276 ? 10.585 -20.626 -11.624 1.00 59.38 276 HIS A N 1
ATOM 2244 C CA . HIS A 1 276 ? 9.818 -21.775 -11.156 1.00 59.38 276 HIS A CA 1
ATOM 2245 C C . HIS A 1 276 ? 8.557 -21.245 -10.467 1.00 59.38 276 HIS A C 1
ATOM 2247 O O . HIS A 1 276 ? 8.586 -20.900 -9.284 1.00 59.38 276 HIS A O 1
ATOM 2253 N N . GLY A 1 277 ? 7.473 -21.096 -11.233 1.00 55.62 277 GLY A N 1
ATOM 2254 C CA . GLY A 1 277 ? 6.225 -20.508 -10.751 1.00 55.62 277 GLY A CA 1
ATOM 2255 C C . GLY A 1 277 ? 5.757 -21.103 -9.410 1.00 55.62 277 GLY A C 1
ATOM 2256 O O . GLY A 1 277 ? 5.887 -22.311 -9.193 1.00 55.62 277 GLY A O 1
ATOM 2257 N N . PRO A 1 278 ? 5.205 -20.293 -8.485 1.00 60.97 278 PRO A N 1
ATOM 2258 C CA . PRO A 1 278 ? 4.614 -20.804 -7.257 1.00 60.97 278 PRO A CA 1
ATOM 2259 C C . PRO A 1 278 ? 3.539 -21.842 -7.591 1.00 60.97 278 PRO A C 1
ATOM 2261 O O . PRO A 1 278 ? 2.778 -21.669 -8.543 1.00 60.97 278 PRO A O 1
ATOM 2264 N N . VAL A 1 279 ? 3.448 -22.898 -6.774 1.00 58.50 279 VAL A N 1
ATOM 2265 C CA . VAL A 1 279 ? 2.527 -24.046 -6.932 1.00 58.50 279 VAL A CA 1
ATOM 2266 C C . VAL A 1 279 ? 1.107 -23.631 -7.345 1.00 58.50 279 VAL A C 1
ATOM 2268 O O . VAL A 1 279 ? 0.474 -24.310 -8.145 1.00 58.50 279 VAL A O 1
ATOM 2271 N N . VAL A 1 280 ? 0.619 -22.489 -6.859 1.00 57.88 280 VAL A N 1
ATOM 2272 C CA . VAL A 1 280 ? -0.700 -21.930 -7.196 1.00 57.88 280 VAL A CA 1
ATOM 2273 C C . VAL A 1 280 ? -0.862 -21.626 -8.692 1.00 57.88 280 VAL A C 1
ATOM 2275 O O . VAL A 1 280 ? -1.910 -21.930 -9.253 1.00 57.88 280 VAL A O 1
ATOM 2278 N N . LEU A 1 281 ? 0.154 -21.072 -9.357 1.00 61.94 281 LEU A N 1
ATOM 2279 C CA . LEU A 1 281 ? 0.093 -20.770 -10.792 1.00 61.94 281 LEU A CA 1
ATOM 2280 C C . LEU A 1 281 ? 0.230 -22.026 -11.647 1.00 61.94 281 LEU A C 1
ATOM 2282 O O . LEU A 1 281 ? -0.466 -22.143 -12.650 1.00 61.94 281 LEU A O 1
ATOM 2286 N N . TRP A 1 282 ? 1.018 -23.003 -11.193 1.00 67.50 282 TRP A N 1
ATOM 2287 C CA . TRP A 1 282 ? 1.029 -24.339 -11.789 1.00 67.50 282 TRP A CA 1
ATOM 2288 C C . TRP A 1 282 ? -0.356 -25.005 -11.708 1.00 67.50 282 TRP A C 1
ATOM 2290 O O . TRP A 1 282 ? -0.835 -25.575 -12.688 1.00 67.50 282 TRP A O 1
ATOM 2300 N N . PHE A 1 283 ? -1.047 -24.889 -10.567 1.00 63.09 283 PHE A N 1
ATOM 2301 C CA . PHE A 1 283 ? -2.427 -25.365 -10.427 1.00 63.09 283 PHE A CA 1
ATOM 2302 C C . PHE A 1 283 ? -3.398 -24.597 -11.334 1.00 63.09 283 PHE A C 1
ATOM 2304 O O . PHE A 1 283 ? -4.215 -25.225 -12.001 1.00 63.09 283 PHE A O 1
ATOM 2311 N N . ALA A 1 284 ? -3.304 -23.267 -11.401 1.00 61.66 284 ALA A N 1
ATOM 2312 C CA . ALA A 1 284 ? -4.160 -22.445 -12.257 1.00 61.66 284 ALA A CA 1
ATOM 2313 C C . ALA A 1 284 ? -3.977 -22.774 -13.750 1.00 61.66 284 ALA A C 1
ATOM 2315 O O . ALA A 1 284 ? -4.955 -22.926 -14.480 1.00 61.66 284 ALA A O 1
ATOM 2316 N N . GLU A 1 285 ? -2.735 -22.967 -14.196 1.00 68.38 285 GLU A N 1
ATOM 2317 C CA . GLU A 1 285 ? -2.410 -23.380 -15.562 1.00 68.38 285 GLU A CA 1
ATOM 2318 C C . GLU A 1 285 ? -2.959 -24.776 -15.881 1.00 68.38 285 GLU A C 1
ATOM 2320 O O . GLU A 1 285 ? -3.525 -24.998 -16.951 1.00 68.38 285 GLU A O 1
ATOM 2325 N N . LYS A 1 286 ? -2.897 -25.702 -14.918 1.00 70.94 286 LYS A N 1
ATOM 2326 C CA . LYS A 1 286 ? -3.454 -27.051 -15.066 1.00 70.94 286 LYS A CA 1
ATOM 2327 C C . LYS A 1 286 ? -4.987 -27.088 -15.063 1.00 70.94 286 LYS A C 1
ATOM 2329 O O . LYS A 1 286 ? -5.567 -28.031 -15.596 1.00 70.94 286 LYS A O 1
ATOM 2334 N N . LEU A 1 287 ? -5.639 -26.072 -14.496 1.00 62.50 287 LEU A N 1
ATOM 2335 C CA . LEU A 1 287 ? -7.098 -25.906 -14.483 1.00 62.50 287 LEU A CA 1
ATOM 2336 C C . LEU A 1 287 ? -7.633 -25.118 -15.696 1.00 62.50 287 LEU A C 1
ATOM 2338 O O . LEU A 1 287 ? -8.821 -25.204 -16.010 1.00 62.50 287 LEU A O 1
ATOM 2342 N N . ARG A 1 288 ? -6.759 -24.420 -16.435 1.00 62.28 288 ARG A N 1
ATOM 2343 C CA . ARG A 1 288 ? -7.079 -23.668 -17.663 1.00 62.28 288 ARG A CA 1
ATOM 2344 C C . ARG A 1 288 ? -7.782 -24.477 -18.781 1.00 62.28 288 ARG A C 1
ATOM 2346 O O . ARG A 1 288 ? -8.631 -23.883 -19.449 1.00 62.28 288 ARG A O 1
ATOM 2353 N N . PRO A 1 289 ? -7.556 -25.796 -18.988 1.00 57.38 289 PRO A N 1
ATOM 2354 C CA . PRO A 1 289 ? -8.217 -26.556 -20.060 1.00 57.38 289 PRO A CA 1
ATOM 2355 C C . PRO A 1 289 ? -9.752 -26.623 -19.974 1.00 57.38 289 PRO A C 1
ATOM 2357 O O . PRO A 1 289 ? -10.394 -27.019 -20.944 1.00 57.38 289 PRO A O 1
ATOM 2360 N N . ALA A 1 290 ? -10.359 -26.258 -18.840 1.00 53.03 290 ALA A N 1
ATOM 2361 C CA . ALA A 1 290 ? -11.814 -26.266 -18.681 1.00 53.03 290 ALA A CA 1
ATOM 2362 C C . ALA A 1 290 ? -12.500 -24.967 -19.150 1.00 53.03 290 ALA A C 1
ATOM 2364 O O . ALA A 1 290 ? -13.681 -24.998 -19.491 1.00 53.03 290 ALA A O 1
ATOM 2365 N N . ALA A 1 291 ? -11.782 -23.839 -19.182 1.00 49.31 291 ALA A N 1
ATOM 2366 C CA . ALA A 1 291 ? -12.357 -22.529 -19.502 1.00 49.31 291 ALA A CA 1
ATOM 2367 C C . ALA A 1 291 ? -12.295 -22.196 -21.003 1.00 49.31 291 ALA A C 1
ATOM 2369 O O . ALA A 1 291 ? -13.215 -21.578 -21.526 1.00 49.31 291 ALA A O 1
ATOM 2370 N N . ALA A 1 292 ? -11.281 -22.692 -21.720 1.00 50.72 292 ALA A N 1
ATOM 2371 C CA . ALA A 1 292 ? -11.089 -22.456 -23.158 1.00 50.72 292 ALA A CA 1
ATOM 2372 C C . ALA A 1 292 ? -12.083 -23.206 -24.077 1.00 50.72 292 ALA A C 1
ATOM 2374 O O . ALA A 1 292 ? -11.923 -23.204 -25.290 1.00 50.72 292 ALA A O 1
ATOM 2375 N N . LYS A 1 293 ? -13.095 -23.881 -23.515 1.00 45.53 293 LYS A N 1
ATOM 2376 C CA . LYS A 1 293 ? -14.189 -24.522 -24.270 1.00 45.53 293 LYS A CA 1
ATOM 2377 C C . LYS A 1 293 ? -15.425 -23.628 -24.448 1.00 45.53 293 LYS A C 1
ATOM 2379 O O . LYS A 1 293 ? -16.429 -24.110 -24.963 1.00 45.53 293 LYS A O 1
ATOM 2384 N N . TRP A 1 294 ? -15.368 -22.376 -23.995 1.00 46.97 294 TRP A N 1
ATOM 2385 C CA . TRP A 1 294 ? -16.496 -21.436 -24.020 1.00 46.97 294 TRP A CA 1
ATOM 2386 C C . TRP A 1 294 ? -16.257 -20.187 -24.888 1.00 46.97 294 TRP A C 1
ATOM 2388 O O . TRP A 1 294 ? -17.083 -19.278 -24.853 1.00 46.97 294 TRP A O 1
ATOM 2398 N N . GLU A 1 295 ? -15.170 -20.158 -25.665 1.00 41.47 295 GLU A N 1
ATOM 2399 C CA . GLU A 1 295 ? -14.929 -19.206 -26.766 1.00 41.47 295 GLU A CA 1
ATOM 2400 C C . GLU A 1 295 ? -15.075 -19.928 -28.110 1.00 41.47 295 GLU A C 1
ATOM 2402 O O . GLU A 1 295 ? -15.657 -19.323 -29.038 1.00 41.47 295 GLU A O 1
#

InterPro domains:
  IPR032805 Wax synthase domain [PF13813] (174-215)
  IPR044851 Wax synthase [PTHR31595] (173-287)

Organism: NCBI:txid2316362

Foldseek 3Di:
DDDPPPPQDAAPPVVLVVLVVLLVVLLLVLQLDQDLVVNVVSLVVLVVSLVCCLPNRDHPQLLCSLVSLLVSLVSSVLSCLQNVPCSPVHHPLQPPQDDDPPPPPPPPDDDDDDDPDPPVPPPPPPDRDRRSVDDSVSSSVVSVCSVPPPDRPVDPCPPLDDADDPVSVVVSVVVVVSVLVVLQVVLQSQLVSSQVSLCSLLVDNQALSNVLSNVVSVLVVVVVVVVVVCVVVVDDDDPVVVVVVVVVSVLVSCLVRVCSHVVSCVVSVNQVPDDPDDVSVVVSVVVVVVVVVPD